Protein AF-0000000069709753 (afdb_homodimer)

Foldseek 3Di:
DPDPDPVPQQFKKKWKKKKFFAQPDDDDQVLLQVLLLVLLCVPPNDVLCVQFVWHWDDKDDHRRIIMTIIMGTPVSVVSSQNSQCSRQDRPPGGMDMDTPDMDSDPVVSCVVPPPDPPPPQPQPQPPDPDDSQRQRNGPQWGQGDDPNDTDTDHDDPPD/DPDPDPVPQQFKKKWKKKKFFAQPDDDDQVLLQVLLLVLLCVPPNDVLCVQFVWHWDDKDDHRRIIMTIIMGGPVSVVSSQNSQCSRQARPPGGMDMDTPDMDSDPVVSCVVPPPDPPPPQPQPQPPDPDDSQRQRNGPQWGQGDDPNDTDTDHDDPPD

Sequence (318 aa):
MKHLPKHLRQRWRYLAVELETWPDASISEVEFQRSLWFAAQNLIGDVGSAEAELRVVSFAFGDGAGSALVRTRRGAESLARAAIACVDSVYDEPIRVTVGGISGTVRAAEEKYLGGPAEATEQESVAFRNESRRAVARNGRLDVEIDGTFVGATRLDTTMKHLPKHLRQRWRYLAVELETWPDASISEVEFQRSLWFAAQNLIGDVGSAEAELRVVSFAFGDGAGSALVRTRRGAESLARAAIA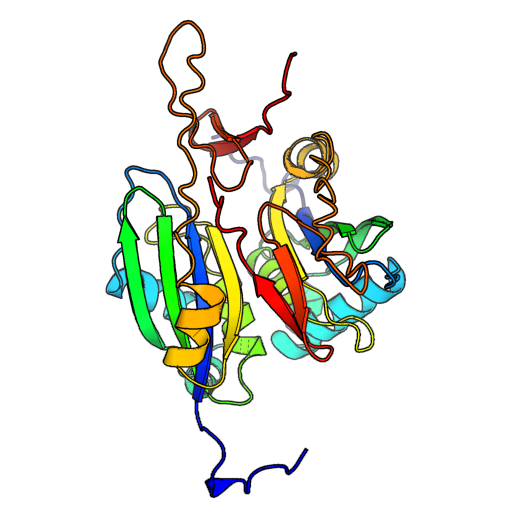CVDSVYDEPIRVTVGGISGTVRAAEEKYLGGPAEATEQESVAFRNESRRAVARNGRLDVEIDGTFVGATRLDTT

Solvent-accessible surface area (backbone atoms only — not comparable to full-atom values): 17463 Å² total; per-residue (Å²): 127,84,75,66,57,74,87,68,44,67,62,43,30,26,34,28,33,40,37,39,42,53,56,85,49,82,73,51,64,67,54,51,43,50,39,42,51,50,29,22,35,73,66,50,30,68,68,46,33,63,61,21,53,73,40,72,77,43,70,48,67,57,73,16,36,33,40,35,33,35,34,26,29,59,91,24,56,54,58,48,42,16,20,49,46,42,36,51,44,53,93,84,40,59,34,47,52,43,77,77,46,76,24,74,37,71,66,58,29,37,63,62,70,61,57,56,74,68,73,65,50,55,59,49,74,53,72,49,85,79,74,72,51,76,27,47,23,44,75,73,35,24,35,37,70,52,95,88,41,74,44,61,42,66,78,74,80,76,123,127,85,74,65,56,75,89,69,45,66,62,44,30,25,35,29,34,41,37,39,42,55,57,86,50,83,72,50,64,68,55,52,44,52,39,42,52,50,29,22,34,72,66,50,29,68,68,46,34,61,61,21,53,73,40,71,78,43,71,48,65,58,73,16,35,33,39,33,32,34,34,27,28,59,91,26,56,55,59,47,43,16,21,50,45,42,37,50,44,54,94,84,41,61,35,48,53,43,77,76,47,77,25,74,38,69,66,58,30,37,62,61,70,62,57,55,74,68,73,65,48,56,60,49,74,52,73,50,84,80,74,72,50,74,26,48,25,43,75,73,34,22,34,37,71,52,93,88,42,74,42,61,41,66,78,76,82,77,124

Nearest PDB structures (foldseek):
  2av5-assembly1_A  TM=9.382E-01  e=3.276E-07  Pyrococcus furiosus
  7c7a-assembly1_E  TM=8.331E-01  e=7.037E-07  Saccharomyces cerevisiae S288C
  6w6v-assembly1_E  TM=8.266E-01  e=4.190E-06  Saccharomyces cerevisiae S288C
  6ahu-assembly1_H  TM=7.842E-01  e=1.406E-05  Homo sapiens
  6ahu-assembly1_E  TM=7.579E-01  e=3.220E-05  Homo sapiens

pLDDT: mean 74.57, std 27.47, range [24.92, 98.5]

InterPro domains:
  IPR002759 RNase P subunit Pop5/Rpp14/Rnp2-like [MF_00755] (1-116)
  IPR002759 RNase P subunit Pop5/Rpp14/Rnp2-like [PF01900] (13-113)
  IPR038085 RNase P subunit Pop5/Rpp14/Rnp2-like domain superfamily [G3DSA:3.30.70.3250] (1-115)
  IPR038085 RNase P subunit Pop5/Rpp14/Rnp2-like domain superfamily [SSF160350] (1-115)

Radius of gyration: 19.8 Å; Cα contacts (8 Å, |Δi|>4): 608; chains: 2; bounding box: 52×53×56 Å

Organism: NCBI:txid1604004

Secondary structure (DSSP, 8-state):
-----GGGS-SEEEEEEEEE--TT----HHHHHHHHHHHHHHHHHHHHHHHH--EEEEEEEETTEEEEEEEEETT-HHHHHHHHHT--EETTEE-EEEEEEEESSHHHHIIIII-S------------SSS----EEETTEEEEEETTEEEEEE-----/-----GGGS-SEEEEEEEEE--TT----HHHHHHHHHHHHHHHHHHHHHHHH--EEEEEEEETTEEEEEEEEETT-HHHHHHHHHT--EETTEE-EEEEEEEESSHHHHIIIII-S------------SSS----EEETTEEEEEETTEEEEEE-----

Structure (mmCIF, N/CA/C/O backbone):
data_AF-0000000069709753-model_v1
#
loop_
_entity.id
_entity.type
_entity.pdbx_description
1 polymer 'Ribonuclease P protein component 2'
#
loop_
_atom_site.group_PDB
_atom_site.id
_atom_site.type_symbol
_atom_site.label_atom_id
_atom_site.label_alt_id
_atom_site.label_comp_id
_atom_site.label_asym_id
_atom_site.label_entity_id
_atom_site.label_seq_id
_atom_site.pdbx_PDB_ins_code
_atom_site.Cartn_x
_atom_site.Cartn_y
_atom_site.Cartn_z
_atom_site.occupancy
_atom_site.B_iso_or_equiv
_atom_site.auth_seq_id
_atom_site.auth_comp_id
_atom_site.auth_asym_id
_atom_site.auth_atom_id
_atom_site.pdbx_PDB_model_num
ATOM 1 N N . MET A 1 1 ? 25.859 15.086 4.566 1 44.03 1 MET A N 1
ATOM 2 C CA . MET A 1 1 ? 24.562 15.578 5 1 44.03 1 MET A CA 1
ATOM 3 C C . MET A 1 1 ? 24.547 15.82 6.508 1 44.03 1 MET A C 1
ATOM 5 O O . MET A 1 1 ? 24.906 14.938 7.285 1 44.03 1 MET A O 1
ATOM 9 N N . LYS A 1 2 ? 24.641 17 6.836 1 50.78 2 LYS A N 1
ATOM 10 C CA . LYS A 1 2 ? 24.734 17.312 8.258 1 50.78 2 LYS A CA 1
ATOM 11 C C . LYS A 1 2 ? 23.516 16.781 9.016 1 50.78 2 LYS A C 1
ATOM 13 O O . LYS A 1 2 ? 22.375 17.109 8.688 1 50.78 2 LYS A O 1
ATOM 18 N N . HIS A 1 3 ? 23.641 15.609 9.594 1 57.84 3 HIS A N 1
ATOM 19 C CA . HIS A 1 3 ? 22.594 15.055 10.445 1 57.84 3 HIS A CA 1
ATOM 20 C C . HIS A 1 3 ? 22.172 16.047 11.523 1 57.84 3 HIS A C 1
ATOM 22 O O . HIS A 1 3 ? 23.016 16.672 12.164 1 57.84 3 HIS A O 1
ATOM 28 N N . LEU A 1 4 ? 21.062 16.656 11.484 1 59.38 4 LEU A N 1
ATOM 29 C CA . LEU A 1 4 ? 20.578 17.562 12.523 1 59.38 4 LEU A CA 1
ATOM 30 C C . LEU A 1 4 ? 20.609 16.875 13.891 1 59.38 4 LEU A C 1
ATOM 32 O O . LEU A 1 4 ? 20.344 15.68 14 1 59.38 4 LEU A O 1
ATOM 36 N N . PRO A 1 5 ? 21.094 17.625 14.805 1 63.47 5 PRO A N 1
ATOM 37 C CA . PRO A 1 5 ? 21.016 17.078 16.156 1 63.47 5 PRO A CA 1
ATOM 38 C C . PRO A 1 5 ? 19.641 16.5 16.484 1 63.47 5 PRO A C 1
ATOM 40 O O . PRO A 1 5 ? 18.641 16.953 15.922 1 63.47 5 PRO A O 1
ATOM 43 N N . LYS A 1 6 ? 19.562 15.352 17.25 1 63.91 6 LYS A N 1
ATOM 44 C CA . LYS A 1 6 ? 18.359 14.594 17.594 1 63.91 6 LYS A CA 1
ATOM 45 C C . LYS A 1 6 ? 17.234 15.516 18.031 1 63.91 6 LYS A C 1
ATOM 47 O O . LYS A 1 6 ? 16.062 15.281 17.703 1 63.91 6 LYS A O 1
ATOM 52 N N . HIS A 1 7 ? 17.609 16.516 18.844 1 62.78 7 HIS A N 1
ATOM 53 C CA . HIS A 1 7 ? 16.578 17.391 19.406 1 62.78 7 HIS A CA 1
ATOM 54 C C . HIS A 1 7 ? 15.969 18.281 18.328 1 62.78 7 HIS A C 1
ATOM 56 O O . HIS A 1 7 ? 14.883 18.828 18.531 1 62.78 7 HIS A O 1
ATOM 62 N N . LEU A 1 8 ? 16.672 18.375 17.328 1 61.5 8 LEU A N 1
ATOM 63 C CA . LEU A 1 8 ? 16.172 19.219 16.25 1 61.5 8 LEU A CA 1
ATOM 64 C C . LEU A 1 8 ? 15.477 18.391 15.172 1 61.5 8 LEU A C 1
ATOM 66 O O . LEU A 1 8 ? 14.977 18.938 14.188 1 61.5 8 LEU A O 1
ATOM 70 N N . ARG A 1 9 ? 15.492 17.109 15.562 1 68.75 9 ARG A N 1
ATOM 71 C CA . ARG A 1 9 ? 14.938 16.266 14.5 1 68.75 9 ARG A CA 1
ATOM 72 C C . ARG A 1 9 ? 13.414 16.312 14.523 1 68.75 9 ARG A C 1
ATOM 74 O O . ARG A 1 9 ? 12.797 16.297 15.594 1 68.75 9 ARG A O 1
ATOM 81 N N . GLN A 1 10 ? 12.844 16.656 13.383 1 75.44 10 GLN A N 1
ATOM 82 C CA . GLN A 1 10 ? 11.391 16.703 13.25 1 75.44 10 GLN A CA 1
ATOM 83 C C . GLN A 1 10 ? 10.758 15.406 13.758 1 75.44 10 GLN A C 1
ATOM 85 O O . GLN A 1 10 ? 11.164 14.312 13.359 1 75.44 10 GLN A O 1
ATOM 90 N N . ARG A 1 11 ? 9.945 15.531 14.711 1 92.19 11 ARG A N 1
ATOM 91 C CA . ARG A 1 11 ? 9.328 14.414 15.414 1 92.19 11 ARG A CA 1
ATOM 92 C C . ARG A 1 11 ? 8.312 13.695 14.523 1 92.19 11 ARG A C 1
ATOM 94 O O . ARG A 1 11 ? 8.055 12.508 14.688 1 92.19 11 ARG A O 1
ATOM 101 N N . TRP A 1 12 ? 7.949 14.477 13.531 1 95.81 12 TRP A N 1
ATOM 102 C CA . TRP A 1 12 ? 6.824 13.953 12.758 1 95.81 12 TRP A CA 1
ATOM 103 C C . TRP A 1 12 ? 7.199 13.797 11.289 1 95.81 12 TRP A C 1
ATOM 105 O O . TRP A 1 12 ? 8.078 14.5 10.789 1 95.81 12 TRP A O 1
ATOM 115 N N . ARG A 1 13 ? 6.609 12.805 10.664 1 96.81 13 ARG A N 1
ATOM 116 C CA . ARG A 1 13 ? 6.629 12.586 9.219 1 96.81 13 ARG A CA 1
ATOM 117 C C . ARG A 1 13 ? 5.219 12.617 8.641 1 96.81 13 ARG A C 1
ATOM 119 O O . ARG A 1 13 ? 4.246 12.32 9.336 1 96.81 13 ARG A O 1
ATOM 126 N N . TYR A 1 14 ? 5.152 12.992 7.367 1 96.44 14 TYR A N 1
ATOM 127 C CA . TYR A 1 14 ? 3.855 13.172 6.727 1 96.44 14 TYR A CA 1
ATOM 128 C C . TYR A 1 14 ? 3.77 12.359 5.438 1 96.44 14 TYR A C 1
ATOM 130 O O . TYR A 1 14 ? 4.609 12.516 4.547 1 96.44 14 TYR A O 1
ATOM 138 N N . LEU A 1 15 ? 2.773 11.516 5.414 1 96.75 15 LEU A N 1
ATOM 139 C CA . LEU A 1 15 ? 2.537 10.719 4.219 1 96.75 15 LEU A CA 1
ATOM 140 C C . LEU A 1 15 ? 1.419 11.32 3.373 1 96.75 15 LEU A C 1
ATOM 142 O O . LEU A 1 15 ? 0.326 11.586 3.881 1 96.75 15 LEU A O 1
ATOM 146 N N . ALA A 1 16 ? 1.725 11.562 2.09 1 95.94 16 ALA A N 1
ATOM 147 C CA . ALA A 1 16 ? 0.712 12 1.133 1 95.94 16 ALA A CA 1
ATOM 148 C C . ALA A 1 16 ? -0.075 10.82 0.582 1 95.94 16 ALA A C 1
ATOM 150 O O . ALA A 1 16 ? 0.508 9.867 0.049 1 95.94 16 ALA A O 1
ATOM 151 N N . VAL A 1 17 ? -1.373 10.93 0.678 1 96.56 17 VAL A N 1
ATOM 152 C CA . VAL A 1 17 ? -2.227 9.797 0.336 1 96.56 17 VAL A CA 1
ATOM 153 C C . VAL A 1 17 ? -3.252 10.219 -0.713 1 96.56 17 VAL A C 1
ATOM 155 O O . VAL A 1 17 ? -3.859 11.289 -0.602 1 96.56 17 VAL A O 1
ATOM 158 N N . GLU A 1 18 ? -3.402 9.414 -1.692 1 92.38 18 GLU A N 1
ATOM 159 C CA . GLU A 1 18 ? -4.457 9.57 -2.688 1 92.38 18 GLU A CA 1
ATOM 160 C C . GLU A 1 18 ? -5.594 8.578 -2.455 1 92.38 18 GLU A C 1
ATOM 162 O O . GLU A 1 18 ? -5.348 7.41 -2.154 1 92.38 18 GLU A O 1
ATOM 167 N N . LEU A 1 19 ? -6.77 9.039 -2.607 1 94.56 19 LEU A N 1
ATOM 168 C CA . LEU A 1 19 ? -7.977 8.242 -2.416 1 94.56 19 LEU A CA 1
ATOM 169 C C . LEU A 1 19 ? -8.812 8.211 -3.691 1 94.56 19 LEU A C 1
ATOM 171 O O . LEU A 1 19 ? -8.977 9.234 -4.359 1 94.56 19 LEU A O 1
ATOM 175 N N . GLU A 1 20 ? -9.297 7.09 -4.008 1 90.69 20 GLU A N 1
ATOM 176 C CA . GLU A 1 20 ? -10.195 6.934 -5.148 1 90.69 20 GLU A CA 1
ATOM 177 C C . GLU A 1 20 ? -11.336 5.969 -4.828 1 90.69 20 GLU A C 1
ATOM 179 O O . GLU A 1 20 ? -11.102 4.895 -4.27 1 90.69 20 GLU A O 1
ATOM 184 N N . THR A 1 21 ? -12.508 6.383 -5.082 1 91.88 21 THR A N 1
ATOM 185 C CA . THR A 1 21 ? -13.688 5.547 -4.902 1 91.88 21 THR A CA 1
ATOM 186 C C . THR A 1 21 ? -14.758 5.891 -5.934 1 91.88 21 THR A C 1
ATOM 188 O O . THR A 1 21 ? -14.477 6.586 -6.914 1 91.88 21 THR A O 1
ATOM 191 N N . TRP A 1 22 ? -15.922 5.312 -5.797 1 88.62 22 TRP A N 1
ATOM 192 C CA . TRP A 1 22 ? -17.016 5.594 -6.719 1 88.62 22 TRP A CA 1
ATOM 193 C C . TRP A 1 22 ? -17.438 7.059 -6.641 1 88.62 22 TRP A C 1
ATOM 195 O O . TRP A 1 22 ? -17.406 7.664 -5.566 1 88.62 22 TRP A O 1
ATOM 205 N N . PRO A 1 23 ? -17.828 7.617 -7.812 1 85.5 23 PRO A N 1
ATOM 206 C CA . PRO A 1 23 ? -18.109 9.055 -7.879 1 85.5 23 PRO A CA 1
ATOM 207 C C . PRO A 1 23 ? -19.203 9.484 -6.906 1 85.5 23 PRO A C 1
ATOM 209 O O . PRO A 1 23 ? -19.219 10.625 -6.445 1 85.5 23 PRO A O 1
ATOM 212 N N . ASP A 1 24 ? -20.062 8.633 -6.5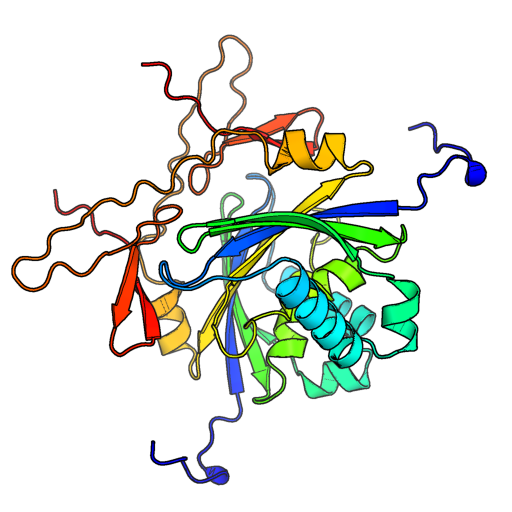94 1 87.19 24 ASP A N 1
ATOM 213 C CA . ASP A 1 24 ? -21.188 9.023 -5.754 1 87.19 24 ASP A CA 1
ATOM 214 C C . ASP A 1 24 ? -20.891 8.781 -4.277 1 87.19 24 ASP A C 1
ATOM 216 O O . ASP A 1 24 ? -21.688 9.141 -3.408 1 87.19 24 ASP A O 1
ATOM 220 N N . ALA A 1 25 ? -19.828 8.219 -4.094 1 88.19 25 ALA A N 1
ATOM 221 C CA . ALA A 1 25 ? -19.438 7.973 -2.707 1 88.19 25 ALA A CA 1
ATOM 222 C C . ALA A 1 25 ? -18.891 9.242 -2.059 1 88.19 25 ALA A C 1
ATOM 224 O O . ALA A 1 25 ? -18.344 10.109 -2.744 1 88.19 25 ALA A O 1
ATOM 225 N N . SER A 1 26 ? -19.219 9.391 -0.8 1 90.69 26 SER A N 1
ATOM 226 C CA . SER A 1 26 ? -18.656 10.469 0.002 1 90.69 26 SER A CA 1
ATOM 227 C C . SER A 1 26 ? -17.906 9.93 1.217 1 90.69 26 SER A C 1
ATOM 229 O O . SER A 1 26 ? -18.422 9.078 1.939 1 90.69 26 SER A O 1
ATOM 231 N N . ILE A 1 27 ? -16.719 10.359 1.366 1 94.88 27 ILE A N 1
ATOM 232 C CA . ILE A 1 27 ? -15.875 9.969 2.494 1 94.88 27 ILE A CA 1
ATOM 233 C C . ILE A 1 27 ? -15.438 11.211 3.264 1 94.88 27 ILE A C 1
ATOM 235 O O . ILE A 1 27 ? -14.914 12.156 2.674 1 94.88 27 ILE A O 1
ATOM 239 N N . SER A 1 28 ? -15.703 11.203 4.5 1 96.31 28 SER A N 1
ATOM 240 C CA . SER A 1 28 ? -15.289 12.328 5.328 1 96.31 28 SER A CA 1
ATOM 241 C C . SER A 1 28 ? -13.922 12.078 5.965 1 96.31 28 SER A C 1
ATOM 243 O O . SER A 1 28 ? -13.461 10.938 6.027 1 96.31 28 SER A O 1
ATOM 245 N N . GLU A 1 29 ? -13.383 13.125 6.48 1 97.12 29 GLU A N 1
ATOM 246 C CA . GLU A 1 29 ? -12.109 13.039 7.199 1 97.12 29 GLU A CA 1
ATOM 247 C C . GLU A 1 29 ? -12.227 12.125 8.414 1 97.12 29 GLU A C 1
ATOM 249 O O . GLU A 1 29 ? -11.344 11.297 8.656 1 97.12 29 GLU A O 1
ATOM 254 N N . VAL A 1 30 ? -13.281 12.242 9.156 1 97.81 30 VAL A N 1
ATOM 255 C CA . VAL A 1 30 ? -13.5 11.477 10.375 1 97.81 30 VAL A CA 1
ATOM 256 C C . VAL A 1 30 ? -13.617 9.992 10.039 1 97.81 30 VAL A C 1
ATOM 258 O O . VAL A 1 30 ? -13.031 9.148 10.727 1 97.81 30 VAL A O 1
ATOM 261 N N . GLU A 1 31 ? -14.336 9.734 9.016 1 97.38 31 GLU A N 1
ATOM 262 C CA . GLU A 1 31 ? -14.516 8.352 8.594 1 97.38 31 GLU A CA 1
ATOM 263 C C . GLU A 1 31 ? -13.195 7.73 8.148 1 97.38 31 GLU A C 1
ATOM 265 O O . GLU A 1 31 ? -12.898 6.582 8.477 1 97.38 31 GLU A O 1
ATOM 270 N N . PHE A 1 32 ? -12.477 8.523 7.348 1 97.5 32 PHE A N 1
ATOM 271 C CA . PHE A 1 32 ? -11.188 8.008 6.898 1 97.5 32 PHE A CA 1
ATOM 272 C C . PHE A 1 32 ? -10.242 7.805 8.078 1 97.5 32 PHE A C 1
ATOM 274 O O . PHE A 1 32 ? -9.578 6.773 8.172 1 97.5 32 PHE A O 1
ATOM 281 N N . GLN A 1 33 ? -10.188 8.688 8.992 1 98.25 33 GLN A N 1
ATOM 282 C CA . GLN A 1 33 ? -9.359 8.586 10.195 1 98.25 33 GLN A CA 1
ATOM 283 C C . GLN A 1 33 ? -9.711 7.34 11 1 98.25 33 GLN A C 1
ATOM 285 O O . GLN A 1 33 ? -8.82 6.617 11.453 1 98.25 33 GLN A O 1
ATOM 290 N N . ARG A 1 34 ? -10.938 7.105 11.219 1 97.88 34 ARG A N 1
ATOM 291 C CA . ARG A 1 34 ? -11.375 5.934 11.969 1 97.88 34 ARG A CA 1
ATOM 292 C C . ARG A 1 34 ? -10.945 4.645 11.273 1 97.88 34 ARG A C 1
ATOM 294 O O . ARG A 1 34 ? -10.484 3.709 11.93 1 97.88 34 ARG A O 1
ATOM 301 N N . SER A 1 35 ? -11.172 4.613 9.969 1 97.38 35 SER A N 1
ATOM 302 C CA . SER A 1 35 ? -10.766 3.438 9.211 1 97.38 35 SER A CA 1
ATOM 303 C C . SER A 1 35 ? -9.266 3.203 9.312 1 97.38 35 SER A C 1
ATOM 305 O O . SER A 1 35 ? -8.812 2.059 9.383 1 97.38 35 SER A O 1
ATOM 307 N N . LEU A 1 36 ? -8.523 4.293 9.289 1 97.56 36 LEU A N 1
ATOM 308 C CA . LEU A 1 36 ? -7.078 4.219 9.43 1 97.56 36 LEU A CA 1
ATOM 309 C C . LEU A 1 36 ? -6.691 3.635 10.789 1 97.56 36 LEU A C 1
ATOM 311 O O . LEU A 1 36 ? -5.832 2.752 10.867 1 97.56 36 LEU A O 1
ATOM 315 N N . TRP A 1 37 ? -7.312 4.047 11.836 1 97.25 37 TRP A N 1
ATOM 316 C CA . TRP A 1 37 ? -7.047 3.531 13.172 1 97.25 37 TRP A CA 1
ATOM 317 C C . TRP A 1 37 ? -7.41 2.055 13.266 1 97.25 37 TRP A C 1
ATOM 319 O O . TRP A 1 37 ? -6.672 1.262 13.852 1 97.25 37 TRP A O 1
ATOM 329 N N . PHE A 1 38 ? -8.477 1.749 12.727 1 96.5 38 PHE A N 1
ATOM 330 C CA . PHE A 1 38 ? -8.906 0.357 12.75 1 96.5 38 PHE A CA 1
ATOM 331 C C . PHE A 1 38 ? -7.914 -0.529 12.008 1 96.5 38 PHE A C 1
ATOM 333 O O . PHE A 1 38 ? -7.547 -1.601 12.5 1 96.5 38 PHE A O 1
ATOM 340 N N . ALA A 1 39 ? -7.531 -0.085 10.836 1 95.88 39 ALA A N 1
ATOM 341 C CA . ALA A 1 39 ? -6.562 -0.838 10.047 1 95.88 39 ALA A CA 1
ATOM 342 C C . ALA A 1 39 ? -5.246 -1.005 10.805 1 95.88 39 ALA A C 1
ATOM 344 O O . ALA A 1 39 ? -4.672 -2.096 10.828 1 95.88 39 ALA A O 1
ATOM 345 N N . ALA A 1 40 ? -4.766 0.044 11.391 1 96.38 40 ALA A N 1
ATOM 346 C CA . ALA A 1 40 ? -3.521 -0.004 12.164 1 96.38 40 ALA A CA 1
ATOM 347 C C . ALA A 1 40 ? -3.635 -0.98 13.328 1 96.38 40 ALA A C 1
ATOM 349 O O . ALA A 1 40 ? -2.77 -1.84 13.516 1 96.38 40 ALA A O 1
ATOM 350 N N . GLN A 1 41 ? -4.699 -0.898 14.125 1 95.75 41 GLN A N 1
ATOM 351 C CA . GLN A 1 41 ? -4.898 -1.767 15.281 1 95.75 41 GLN A CA 1
ATOM 352 C C . GLN A 1 41 ? -4.945 -3.234 14.867 1 95.75 41 GLN A C 1
ATOM 354 O O . GLN A 1 41 ? -4.371 -4.094 15.531 1 95.75 41 GLN A O 1
ATOM 359 N N . ASN A 1 42 ? -5.672 -3.451 13.805 1 93.5 42 ASN A N 1
ATOM 360 C CA . ASN A 1 42 ? -5.793 -4.82 13.32 1 93.5 42 ASN A CA 1
ATOM 361 C C . ASN A 1 42 ? -4.457 -5.367 12.836 1 93.5 42 ASN A C 1
ATOM 363 O O . ASN A 1 42 ? -4.16 -6.551 13.008 1 93.5 42 ASN A O 1
ATOM 367 N N . LEU A 1 43 ? -3.652 -4.52 12.242 1 92.56 43 LEU A N 1
ATOM 368 C CA . LEU A 1 43 ? -2.418 -4.961 11.602 1 92.56 43 LEU A CA 1
ATOM 369 C C . LEU A 1 43 ? -1.281 -5.043 12.617 1 92.56 43 LEU A C 1
ATOM 371 O O . LEU A 1 43 ? -0.532 -6.023 12.633 1 92.56 43 LEU A O 1
ATOM 375 N N . ILE A 1 44 ? -1.121 -4.031 13.445 1 91.44 44 ILE A N 1
ATOM 376 C CA . ILE A 1 44 ? 0.093 -3.928 14.242 1 91.44 44 ILE A CA 1
ATOM 377 C C . ILE A 1 44 ? -0.273 -3.852 15.727 1 91.44 44 ILE A C 1
ATOM 379 O O . ILE A 1 44 ? 0.603 -3.707 16.578 1 91.44 44 ILE A O 1
ATOM 383 N N . GLY A 1 45 ? -1.544 -3.939 16.062 1 92.62 45 GLY A N 1
ATOM 384 C CA . GLY A 1 45 ? -1.992 -3.973 17.438 1 92.62 45 GLY A CA 1
ATOM 385 C C . GLY A 1 45 ? -1.952 -2.613 18.109 1 92.62 45 GLY A C 1
ATOM 386 O O . GLY A 1 45 ? -1.545 -1.624 17.5 1 92.62 45 GLY A O 1
ATOM 387 N N . ASP A 1 46 ? -2.277 -2.625 19.453 1 93.88 46 ASP A N 1
ATOM 388 C CA . ASP A 1 46 ? -2.4 -1.397 20.234 1 93.88 46 ASP A CA 1
ATOM 389 C C . ASP A 1 46 ? -1.041 -0.731 20.438 1 93.88 46 ASP A C 1
ATOM 391 O O . ASP A 1 46 ? -0.914 0.486 20.281 1 93.88 46 ASP A O 1
ATOM 395 N N . VAL A 1 47 ? -0.084 -1.549 20.688 1 93.44 47 VAL A N 1
ATOM 396 C CA . VAL A 1 47 ? 1.243 -1.01 20.969 1 93.44 47 VAL A CA 1
ATOM 397 C C . VAL A 1 47 ? 1.819 -0.368 19.719 1 93.44 47 VAL A C 1
ATOM 399 O O . VAL A 1 47 ? 2.295 0.769 19.75 1 93.44 47 VAL A O 1
ATOM 402 N N . GLY A 1 48 ? 1.694 -1.101 18.578 1 93.06 48 GLY A N 1
ATOM 403 C CA . GLY A 1 48 ? 2.182 -0.561 17.312 1 93.06 48 GLY A CA 1
ATOM 404 C C . GLY A 1 48 ? 1.44 0.688 16.875 1 93.06 48 GLY A C 1
ATOM 405 O O . GLY A 1 48 ? 2.049 1.63 16.359 1 93.06 48 GLY A O 1
ATOM 406 N N . SER A 1 49 ? 0.18 0.704 17.078 1 95.62 49 SER A N 1
ATOM 407 C CA . SER A 1 49 ? -0.638 1.857 16.719 1 95.62 49 SER A CA 1
ATOM 408 C C . SER A 1 49 ? -0.276 3.078 17.562 1 95.62 49 SER A C 1
ATOM 410 O O . SER A 1 49 ? -0.214 4.195 17.047 1 95.62 49 SER A O 1
ATOM 412 N N . ALA A 1 50 ? -0.091 2.82 18.844 1 95.12 50 ALA A N 1
ATOM 413 C CA . ALA A 1 50 ? 0.32 3.912 19.719 1 95.12 50 ALA A CA 1
ATOM 414 C C . ALA A 1 50 ? 1.688 4.457 19.312 1 95.12 50 ALA A C 1
ATOM 416 O O . ALA A 1 50 ? 1.935 5.66 19.391 1 95.12 50 ALA A O 1
ATOM 417 N N . GLU A 1 51 ? 2.525 3.619 18.891 1 93.62 51 GLU A N 1
ATOM 418 C CA . GLU A 1 51 ? 3.855 4.012 18.438 1 93.62 51 GLU A CA 1
ATOM 419 C C . GLU A 1 51 ? 3.783 4.84 17.156 1 93.62 51 GLU A C 1
ATOM 421 O O . GLU A 1 51 ? 4.488 5.84 17.016 1 93.62 51 GLU A O 1
ATOM 426 N N . ALA A 1 52 ? 2.955 4.449 16.266 1 96.5 52 ALA A N 1
ATOM 427 C CA . ALA A 1 52 ? 2.846 5.129 14.977 1 96.5 52 ALA A CA 1
ATOM 428 C C . ALA A 1 52 ? 2.135 6.473 15.125 1 96.5 52 ALA A C 1
ATOM 430 O O . ALA A 1 52 ? 2.506 7.453 14.469 1 96.5 52 ALA A O 1
ATOM 431 N N . GLU A 1 53 ? 1.031 6.566 15.984 1 97.75 53 GLU A N 1
ATOM 432 C CA . GLU A 1 53 ? 0.266 7.777 16.266 1 97.75 53 GLU A CA 1
ATOM 433 C C . GLU A 1 53 ? -0.257 8.414 14.984 1 97.75 53 GLU A C 1
ATOM 435 O O . GLU A 1 53 ? -0.058 9.609 14.75 1 97.75 53 GLU A O 1
ATOM 440 N N . LEU A 1 54 ? -0.938 7.609 14.18 1 98.44 54 LEU A N 1
ATOM 441 C CA . LEU A 1 54 ? -1.436 8.062 12.883 1 98.44 54 LEU A CA 1
ATOM 442 C C . LEU A 1 54 ? -2.537 9.102 13.055 1 98.44 54 LEU A C 1
ATOM 444 O O . LEU A 1 54 ? -3.461 8.906 13.844 1 98.44 54 LEU A O 1
ATOM 448 N N . ARG A 1 55 ? -2.422 10.172 12.273 1 98.5 55 ARG A N 1
ATOM 449 C CA . ARG A 1 55 ? -3.434 11.227 12.297 1 98.5 55 ARG A CA 1
ATOM 450 C C . ARG A 1 55 ? -3.582 11.875 10.93 1 98.5 55 ARG A C 1
ATOM 452 O O . ARG A 1 55 ? -2.586 12.219 10.289 1 98.5 55 ARG A O 1
ATOM 459 N N . VAL A 1 56 ? -4.828 11.984 10.523 1 98.25 56 VAL A N 1
ATOM 460 C CA . VAL A 1 56 ? -5.098 12.766 9.32 1 98.25 56 VAL A CA 1
ATOM 461 C C . VAL A 1 56 ? -5.008 14.258 9.648 1 98.25 56 VAL A C 1
ATOM 463 O O . VAL A 1 56 ? -5.738 14.75 10.508 1 98.25 56 VAL A O 1
ATOM 466 N N . VAL A 1 57 ? -4.152 15.008 8.906 1 97.81 57 VAL A N 1
ATOM 467 C CA . VAL A 1 57 ? -3.963 16.422 9.25 1 97.81 57 VAL A CA 1
ATOM 468 C C . VAL A 1 57 ? -4.457 17.297 8.109 1 97.81 57 VAL A C 1
ATOM 470 O O . VAL A 1 57 ? -4.594 18.516 8.266 1 97.81 57 VAL A O 1
ATOM 473 N N . SER A 1 58 ? -4.652 16.812 7.027 1 96.94 58 SER A N 1
ATOM 474 C CA . SER A 1 58 ? -5.273 17.453 5.863 1 96.94 58 SER A CA 1
ATOM 475 C C . SER A 1 58 ? -6.113 16.453 5.078 1 96.94 58 SER A C 1
ATOM 477 O O . SER A 1 58 ? -5.762 15.273 4.98 1 96.94 58 SER A O 1
ATOM 479 N N . PHE A 1 59 ? -7.305 16.984 4.566 1 97.31 59 PHE A N 1
ATOM 480 C CA . PHE A 1 59 ? -8.211 16.078 3.865 1 97.31 59 PHE A CA 1
ATOM 481 C C . PHE A 1 59 ? -9.07 16.828 2.869 1 97.31 59 PHE A C 1
ATOM 483 O O . PHE A 1 59 ? -9.648 17.875 3.205 1 97.31 59 PHE A O 1
ATOM 490 N N . ALA A 1 60 ? -9.086 16.359 1.685 1 95.94 60 ALA A N 1
ATOM 491 C CA . ALA A 1 60 ? -9.961 16.875 0.632 1 95.94 60 ALA A CA 1
ATOM 492 C C . ALA A 1 60 ? -10.578 15.727 -0.165 1 95.94 60 ALA A C 1
ATOM 494 O O . ALA A 1 60 ? -9.891 14.773 -0.527 1 95.94 60 ALA A O 1
ATOM 495 N N . PHE A 1 61 ? -11.859 15.859 -0.335 1 94.75 61 PHE A N 1
ATOM 496 C CA . PHE A 1 61 ? -12.547 14.781 -1.041 1 94.75 61 PHE A CA 1
ATOM 497 C C . PHE A 1 61 ? -13.758 15.312 -1.799 1 94.75 61 PHE A C 1
ATOM 499 O O . PHE A 1 61 ? -14.523 16.109 -1.264 1 94.75 61 PHE A O 1
ATOM 506 N N . GLY A 1 62 ? -13.891 14.82 -3.031 1 91.69 62 GLY A N 1
ATOM 507 C CA . GLY A 1 62 ? -15.023 15.141 -3.883 1 91.69 62 GLY A CA 1
ATOM 508 C C . GLY A 1 62 ? -15.062 14.32 -5.16 1 91.69 62 GLY A C 1
ATOM 509 O O . GLY A 1 62 ? -14.016 14.008 -5.73 1 91.69 62 GLY A O 1
ATOM 510 N N . ASP A 1 63 ? -16.234 13.977 -5.586 1 89.44 63 ASP A N 1
ATOM 511 C CA . ASP A 1 63 ? -16.453 13.312 -6.871 1 89.44 63 ASP A CA 1
ATOM 512 C C . ASP A 1 63 ? -15.672 12 -6.953 1 89.44 63 ASP A C 1
ATOM 514 O O . ASP A 1 63 ? -15.039 11.719 -7.969 1 89.44 63 ASP A O 1
ATOM 518 N N . GLY A 1 64 ? -15.602 11.352 -5.871 1 90.62 64 GLY A N 1
ATOM 519 C CA . GLY A 1 64 ? -15.016 10.023 -5.859 1 90.62 64 GLY A CA 1
ATOM 520 C C . GLY A 1 64 ? -13.5 10.047 -5.754 1 90.62 64 GLY A C 1
ATOM 521 O O . GLY A 1 64 ? -12.852 9 -5.871 1 90.62 64 GLY A O 1
ATOM 522 N N . ALA A 1 65 ? -12.945 11.234 -5.59 1 92.56 65 ALA A N 1
ATOM 523 C CA . ALA A 1 65 ? -11.492 11.375 -5.469 1 92.56 65 ALA A CA 1
ATOM 524 C C . ALA A 1 65 ? -11.125 12.266 -4.285 1 92.56 65 ALA A C 1
ATOM 526 O O . ALA A 1 65 ? -11.875 13.18 -3.93 1 92.56 65 ALA A O 1
ATOM 527 N N . GLY A 1 66 ? -9.969 11.922 -3.768 1 93.62 66 GLY A N 1
ATOM 528 C CA . GLY A 1 66 ? -9.539 12.742 -2.646 1 93.62 66 GLY A CA 1
ATOM 529 C C . GLY A 1 66 ? -8.062 12.594 -2.336 1 93.62 66 GLY A C 1
ATOM 530 O O . GLY A 1 66 ? -7.348 11.852 -3.016 1 93.62 66 GLY A O 1
ATOM 531 N N . SER A 1 67 ? -7.637 13.398 -1.396 1 96.12 67 SER A N 1
ATOM 532 C CA . SER A 1 67 ? -6.273 13.375 -0.878 1 96.12 67 SER A CA 1
ATOM 533 C C . SER A 1 67 ? -6.25 13.594 0.63 1 96.12 67 SER A C 1
ATOM 535 O O . SER A 1 67 ? -7.168 14.188 1.191 1 96.12 67 SER A O 1
ATOM 537 N N . ALA A 1 68 ? -5.281 13.023 1.19 1 97.5 68 ALA A N 1
ATOM 538 C CA . ALA A 1 68 ? -5.051 13.219 2.621 1 97.5 68 ALA A CA 1
ATOM 539 C C . ALA A 1 68 ? -3.559 13.32 2.928 1 97.5 68 ALA A C 1
ATOM 541 O O . ALA A 1 68 ? -2.729 12.773 2.195 1 97.5 68 ALA A O 1
ATOM 542 N N . LEU A 1 69 ? -3.252 14.055 3.939 1 97.5 69 LEU A N 1
ATOM 543 C CA . LEU A 1 69 ? -1.954 13.961 4.598 1 97.5 69 LEU A CA 1
ATOM 544 C C . LEU A 1 69 ? -2.072 13.25 5.938 1 97.5 69 LEU A C 1
ATOM 546 O O . LEU A 1 69 ? -2.877 13.641 6.785 1 97.5 69 LEU A O 1
ATOM 550 N N . VAL A 1 70 ? -1.332 12.219 6.098 1 98.38 70 VAL A N 1
ATOM 551 C CA . VAL A 1 70 ? -1.346 11.438 7.332 1 98.38 70 VAL A CA 1
ATOM 552 C C . VAL A 1 70 ? -0.045 11.656 8.102 1 98.38 70 VAL A C 1
ATOM 554 O O . VAL A 1 70 ? 1.045 11.445 7.562 1 98.38 70 VAL A O 1
ATOM 557 N N . ARG A 1 71 ? -0.181 12.078 9.32 1 98.19 71 ARG A N 1
ATOM 558 C CA . ARG A 1 71 ? 0.96 12.281 10.211 1 98.19 71 ARG A CA 1
ATOM 559 C C . ARG A 1 71 ? 1.322 10.992 10.938 1 98.19 71 ARG A C 1
ATOM 561 O O . ARG A 1 71 ? 0.44 10.258 11.391 1 98.19 71 ARG A O 1
ATOM 568 N N . THR A 1 72 ? 2.631 10.734 11.133 1 98.19 72 THR A N 1
ATOM 569 C CA . THR A 1 72 ? 3.141 9.617 11.922 1 98.19 72 THR A CA 1
ATOM 570 C C . THR A 1 72 ? 4.438 10 12.633 1 98.19 72 THR A C 1
ATOM 572 O O . THR A 1 72 ? 5.047 11.023 12.312 1 98.19 72 THR A O 1
ATOM 575 N N . ARG A 1 73 ? 4.82 9.234 13.578 1 97.25 73 ARG A N 1
ATOM 576 C CA . ARG A 1 73 ? 6.098 9.461 14.25 1 97.25 73 ARG A CA 1
ATOM 577 C C . ARG A 1 73 ? 7.27 9.133 13.328 1 97.25 73 ARG A C 1
ATOM 579 O O . ARG A 1 73 ? 7.219 8.148 12.578 1 97.25 73 ARG A O 1
ATOM 586 N N . ARG A 1 74 ? 8.312 9.961 13.453 1 95.75 74 ARG A N 1
ATOM 587 C CA . ARG A 1 74 ? 9.547 9.617 12.75 1 95.75 74 ARG A CA 1
ATOM 588 C C . ARG A 1 74 ? 10.016 8.219 13.133 1 95.75 74 ARG A C 1
ATOM 590 O O . ARG A 1 74 ? 10.07 7.875 14.312 1 95.75 74 ARG A O 1
ATOM 597 N N . GLY A 1 75 ? 10.398 7.391 12.156 1 93.75 75 GLY A N 1
ATOM 598 C CA . GLY A 1 75 ? 10.812 6.02 12.398 1 93.75 75 GLY A CA 1
ATOM 599 C C . GLY A 1 75 ? 9.688 5.016 12.234 1 93.75 75 GLY A C 1
ATOM 600 O O . GLY A 1 75 ? 9.938 3.811 12.133 1 93.75 75 GLY A O 1
ATOM 601 N N . ALA A 1 76 ? 8.414 5.484 12.156 1 95.88 76 ALA A N 1
ATOM 602 C CA . ALA A 1 76 ? 7.262 4.598 12.031 1 95.88 76 ALA A CA 1
ATOM 603 C C . ALA A 1 76 ? 6.641 4.691 10.641 1 95.88 76 ALA A C 1
ATOM 605 O O . ALA A 1 76 ? 5.484 4.32 10.445 1 95.88 76 ALA A O 1
ATOM 606 N N . GLU A 1 77 ? 7.414 5.148 9.695 1 94.69 77 GLU A N 1
ATOM 607 C CA . GLU A 1 77 ? 6.875 5.395 8.359 1 94.69 77 GLU A CA 1
ATOM 608 C C . GLU A 1 77 ? 6.422 4.094 7.703 1 94.69 77 GLU A C 1
ATOM 610 O O . GLU A 1 77 ? 5.402 4.062 7.016 1 94.69 77 GLU A O 1
ATOM 615 N N . SER A 1 78 ? 7.188 3.07 7.906 1 93.06 78 SER A N 1
ATOM 616 C CA . SER A 1 78 ? 6.828 1.79 7.305 1 93.06 78 SER A CA 1
ATOM 617 C C . SER A 1 78 ? 5.527 1.251 7.895 1 93.06 78 SER A C 1
ATOM 619 O O . SER A 1 78 ? 4.691 0.71 7.168 1 93.06 78 SER A O 1
ATOM 621 N N . LEU A 1 79 ? 5.336 1.408 9.203 1 94.88 79 LEU A N 1
ATOM 622 C CA . LEU A 1 79 ? 4.098 1.004 9.852 1 94.88 79 LEU A CA 1
ATOM 623 C C . LEU A 1 79 ? 2.916 1.817 9.328 1 94.88 79 LEU A C 1
ATOM 625 O O . LEU A 1 79 ? 1.845 1.267 9.07 1 94.88 79 LEU A O 1
ATOM 629 N N . ALA A 1 80 ? 3.146 3.098 9.195 1 97.12 80 ALA A N 1
ATOM 630 C CA . ALA A 1 80 ? 2.105 3.984 8.68 1 97.12 80 ALA A CA 1
ATOM 631 C C . ALA A 1 80 ? 1.697 3.586 7.27 1 97.12 80 ALA A C 1
ATOM 633 O O . ALA A 1 80 ? 0.506 3.465 6.969 1 97.12 80 ALA A O 1
ATOM 634 N N . ARG A 1 81 ? 2.705 3.393 6.473 1 95.75 81 ARG A N 1
ATOM 635 C CA . ARG A 1 81 ? 2.457 2.98 5.094 1 95.75 81 ARG A CA 1
ATOM 636 C C . ARG A 1 81 ? 1.681 1.668 5.047 1 95.75 81 ARG A C 1
ATOM 638 O O . ARG A 1 81 ? 0.749 1.521 4.254 1 95.75 81 ARG A O 1
ATOM 645 N N . ALA A 1 82 ? 2.096 0.756 5.82 1 96.25 82 ALA A N 1
ATOM 646 C CA . ALA A 1 82 ? 1.432 -0.543 5.879 1 96.25 82 ALA A CA 1
ATOM 647 C C . ALA A 1 82 ? -0.022 -0.396 6.32 1 96.25 82 ALA A C 1
ATOM 649 O O . ALA A 1 82 ? -0.922 -0.989 5.723 1 96.25 82 ALA A O 1
ATOM 650 N N . ALA A 1 83 ? -0.264 0.358 7.352 1 96.94 83 ALA A N 1
ATOM 651 C CA . ALA A 1 83 ? -1.621 0.569 7.848 1 96.94 83 ALA A CA 1
ATOM 652 C C . ALA A 1 83 ? -2.5 1.219 6.781 1 96.94 83 ALA A C 1
ATOM 654 O O . ALA A 1 83 ? -3.637 0.795 6.562 1 96.94 83 ALA A O 1
ATOM 655 N N . ILE A 1 84 ? -1.983 2.232 6.125 1 96.81 84 ILE A N 1
ATOM 656 C CA . ILE A 1 84 ? -2.711 2.945 5.078 1 96.81 84 ILE A CA 1
ATOM 657 C C . ILE A 1 84 ? -3.084 1.975 3.959 1 96.81 84 ILE A C 1
ATOM 659 O O . ILE A 1 84 ? -4.215 1.989 3.469 1 96.81 84 ILE A O 1
ATOM 663 N N . ALA A 1 85 ? -2.184 1.119 3.592 1 94.56 85 ALA A N 1
ATOM 664 C CA . ALA A 1 85 ? -2.389 0.166 2.504 1 94.56 85 ALA A CA 1
ATOM 665 C C . ALA A 1 85 ? -3.469 -0.851 2.861 1 94.56 85 ALA A C 1
ATOM 667 O O . ALA A 1 85 ? -4.039 -1.498 1.98 1 94.56 85 ALA A O 1
ATOM 668 N N . CYS A 1 86 ? -3.77 -0.991 4.105 1 94.62 86 CYS A N 1
ATOM 669 C CA . CYS A 1 86 ? -4.766 -1.964 4.535 1 94.62 86 CYS A CA 1
ATOM 670 C C . CYS A 1 86 ? -6.168 -1.364 4.488 1 94.62 86 CYS A C 1
ATOM 672 O O . CYS A 1 86 ? -7.16 -2.078 4.652 1 94.62 86 CYS A O 1
ATOM 674 N N . VAL A 1 87 ? -6.277 -0.124 4.305 1 95.12 87 VAL A N 1
ATOM 675 C CA . VAL A 1 87 ? -7.59 0.492 4.148 1 95.12 87 VAL A CA 1
ATOM 676 C C . VAL A 1 87 ? -8.125 0.213 2.744 1 95.12 87 VAL A C 1
ATOM 678 O O . VAL A 1 87 ? -7.664 0.803 1.767 1 95.12 87 VAL A O 1
ATOM 681 N N . ASP A 1 88 ? -9.094 -0.674 2.635 1 91.81 88 ASP A N 1
ATOM 682 C CA . ASP A 1 88 ? -9.602 -1.016 1.312 1 91.81 88 ASP A CA 1
ATOM 683 C C . ASP A 1 88 ? -11.094 -0.702 1.199 1 91.81 88 ASP A C 1
ATOM 685 O O . ASP A 1 88 ? -11.711 -0.971 0.169 1 91.81 88 ASP A O 1
ATOM 689 N N . SER A 1 89 ? -11.625 -0.232 2.279 1 93.31 89 SER A N 1
ATOM 690 C CA . SER A 1 89 ? -12.992 0.281 2.303 1 93.31 89 SER A CA 1
ATOM 691 C C . SER A 1 89 ? -13.188 1.279 3.438 1 93.31 89 SER A C 1
ATOM 693 O O . SER A 1 89 ? -12.453 1.258 4.426 1 93.31 89 SER A O 1
ATOM 695 N N . VAL A 1 90 ? -14.047 2.131 3.254 1 94.19 90 VAL A N 1
ATOM 696 C CA . VAL A 1 90 ? -14.555 3.002 4.309 1 94.19 90 VAL A CA 1
ATOM 697 C C . VAL A 1 90 ? -16.062 2.787 4.477 1 94.19 90 VAL A C 1
ATOM 699 O O . VAL A 1 90 ? -16.844 3.117 3.582 1 94.19 90 VAL A O 1
ATOM 702 N N . TYR A 1 91 ? -16.438 2.211 5.609 1 88.56 91 TYR A N 1
ATOM 703 C CA . TYR A 1 91 ? -17.828 1.83 5.883 1 88.56 91 TYR A CA 1
ATOM 704 C C . TYR A 1 91 ? -18.422 1.043 4.715 1 88.56 91 TYR A C 1
ATOM 706 O O . TYR A 1 91 ? -19.469 1.394 4.195 1 88.56 91 TYR A O 1
ATOM 714 N N . ASP A 1 92 ? -17.766 0.114 4.227 1 86.56 92 ASP A N 1
ATOM 715 C CA . ASP A 1 92 ? -18.188 -0.881 3.246 1 86.56 92 ASP A CA 1
ATOM 716 C C . ASP A 1 92 ? -18.094 -0.326 1.825 1 86.56 92 ASP A C 1
ATOM 718 O O . ASP A 1 92 ? -18.469 -0.998 0.865 1 86.56 92 ASP A O 1
ATOM 722 N N . GLU A 1 93 ? -17.75 0.979 1.72 1 88.88 93 GLU A N 1
ATOM 723 C CA . GLU A 1 93 ? -17.453 1.536 0.402 1 88.88 93 GLU A CA 1
ATOM 724 C C . GLU A 1 93 ? -16.016 1.245 -0.016 1 88.88 93 GLU A C 1
ATOM 726 O O . GLU A 1 93 ? -15.07 1.703 0.631 1 88.88 93 GLU A O 1
ATOM 731 N N . PRO A 1 94 ? -15.906 0.476 -1.076 1 91.5 94 PRO A N 1
ATOM 732 C CA . PRO A 1 94 ? -14.539 0.183 -1.51 1 91.5 94 PRO A CA 1
ATOM 733 C C . PRO A 1 94 ? -13.758 1.44 -1.876 1 91.5 94 PRO A C 1
ATOM 735 O O . PRO A 1 94 ? -14.312 2.377 -2.453 1 91.5 94 PRO A O 1
ATOM 738 N N . ILE A 1 95 ? -12.516 1.446 -1.503 1 92.25 95 ILE A N 1
ATOM 739 C CA . ILE A 1 95 ? -11.672 2.604 -1.777 1 92.25 95 ILE A CA 1
ATOM 740 C C . ILE A 1 95 ? -10.266 2.141 -2.148 1 92.25 95 ILE A C 1
ATOM 742 O O . ILE A 1 95 ? -9.773 1.147 -1.61 1 92.25 95 ILE A O 1
ATOM 746 N N . ARG A 1 96 ? -9.734 2.777 -3.08 1 88.25 96 ARG A N 1
ATOM 747 C CA . ARG A 1 96 ? -8.305 2.646 -3.355 1 88.25 96 ARG A CA 1
ATOM 748 C C . ARG A 1 96 ? -7.508 3.732 -2.639 1 88.25 96 ARG A C 1
ATOM 750 O O . ARG A 1 96 ? -7.852 4.914 -2.713 1 88.25 96 ARG A O 1
ATOM 757 N N . VAL A 1 97 ? -6.539 3.291 -1.96 1 93.38 97 VAL A N 1
ATOM 758 C CA . VAL A 1 97 ? -5.688 4.219 -1.221 1 93.38 97 VAL A CA 1
ATOM 759 C C . VAL A 1 97 ? -4.234 4.047 -1.654 1 93.38 97 VAL A C 1
ATOM 761 O O . VAL A 1 97 ? -3.725 2.926 -1.705 1 93.38 97 VAL A O 1
ATOM 764 N N . THR A 1 98 ? -3.561 5.094 -1.999 1 89.38 98 THR A N 1
ATOM 765 C CA . THR A 1 98 ? -2.174 5.027 -2.449 1 89.38 98 THR A CA 1
ATOM 766 C C . THR A 1 98 ? -1.328 6.09 -1.757 1 89.38 98 THR A C 1
ATOM 768 O O . THR A 1 98 ? -1.741 7.246 -1.648 1 89.38 98 THR A O 1
ATOM 771 N N . VAL A 1 99 ? -0.187 5.656 -1.278 1 93.19 99 VAL A N 1
ATOM 772 C CA . VAL A 1 99 ? 0.756 6.609 -0.7 1 93.19 99 VAL A CA 1
ATOM 773 C C . VAL A 1 99 ? 1.656 7.176 -1.796 1 93.19 99 VAL A C 1
ATOM 775 O O . VAL A 1 99 ? 2.312 6.422 -2.52 1 93.19 99 VAL A O 1
ATOM 778 N N . GLY A 1 100 ? 1.66 8.469 -1.94 1 87.56 100 GLY A N 1
ATOM 779 C CA . GLY A 1 100 ? 2.455 9.125 -2.965 1 87.56 100 GLY A CA 1
ATOM 780 C C . GLY A 1 100 ? 3.875 9.422 -2.52 1 87.56 100 GLY A C 1
ATOM 781 O O . GLY A 1 100 ? 4.781 9.516 -3.35 1 87.56 100 GLY A O 1
ATOM 782 N N . GLY A 1 101 ? 4.051 9.703 -1.24 1 89.5 101 GLY A N 1
ATOM 783 C CA . GLY A 1 101 ? 5.371 10.031 -0.724 1 89.5 101 GLY A CA 1
ATOM 784 C C . GLY A 1 101 ? 5.355 10.461 0.729 1 89.5 101 GLY A C 1
ATOM 785 O O . GLY A 1 101 ? 4.293 10.523 1.353 1 89.5 101 GLY A O 1
ATOM 786 N N . ILE A 1 102 ? 6.648 10.664 1.19 1 93.75 102 ILE A N 1
ATOM 787 C CA . ILE A 1 102 ? 6.832 11.039 2.588 1 93.75 102 ILE A CA 1
ATOM 788 C C . ILE A 1 102 ? 7.656 12.32 2.674 1 93.75 102 ILE A C 1
ATOM 790 O O . ILE A 1 102 ? 8.617 12.5 1.922 1 93.75 102 ILE A O 1
ATOM 794 N N . SER A 1 103 ? 7.16 13.211 3.57 1 93.5 103 SER A N 1
ATOM 795 C CA . SER A 1 103 ? 7.859 14.477 3.76 1 93.5 103 SER A CA 1
ATOM 796 C C . SER A 1 103 ? 8.07 14.781 5.238 1 93.5 103 SER A C 1
ATOM 798 O O . SER A 1 103 ? 7.465 14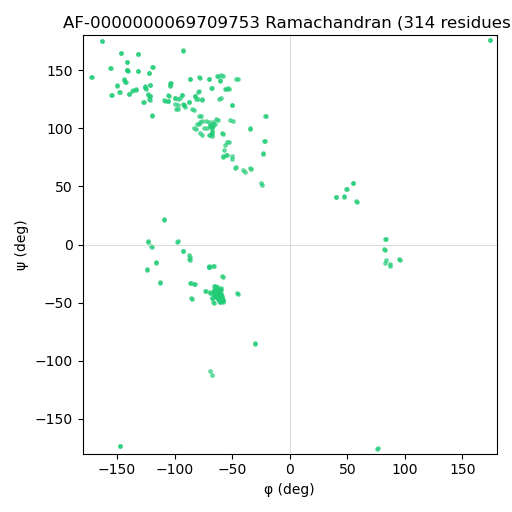.133 6.102 1 93.5 103 SER A O 1
ATOM 800 N N . GLY A 1 104 ? 8.977 15.727 5.496 1 93.62 104 GLY A N 1
ATOM 801 C CA . GLY A 1 104 ? 9.258 16.125 6.863 1 93.62 104 GLY A CA 1
ATOM 802 C C . GLY A 1 104 ? 8.344 17.219 7.371 1 93.62 104 GLY A C 1
ATOM 803 O O . GLY A 1 104 ? 8.297 17.5 8.57 1 93.62 104 GLY A O 1
ATOM 804 N N . THR A 1 105 ? 7.621 17.828 6.461 1 91.44 105 THR A N 1
ATOM 805 C CA . THR A 1 105 ? 6.676 18.875 6.832 1 91.44 105 THR A CA 1
ATOM 806 C C . THR A 1 105 ? 5.398 18.781 6.004 1 91.44 105 THR A C 1
ATOM 808 O O . THR A 1 105 ? 5.41 18.234 4.902 1 91.44 105 THR A O 1
ATOM 811 N N . VAL A 1 106 ? 4.371 19.344 6.594 1 91.31 106 VAL A N 1
ATOM 812 C CA . VAL A 1 106 ? 3.094 19.406 5.891 1 91.31 106 VAL A CA 1
ATOM 813 C C . VAL A 1 106 ? 3.27 20.156 4.57 1 91.31 106 VAL A C 1
ATOM 815 O O . VAL A 1 106 ? 2.811 19.688 3.523 1 91.31 106 VAL A O 1
ATOM 818 N N . ARG A 1 107 ? 3.92 21.344 4.574 1 90.06 107 ARG A N 1
ATOM 819 C CA . ARG A 1 107 ? 4.113 22.188 3.404 1 90.06 107 ARG A CA 1
ATOM 820 C C . ARG A 1 107 ? 4.848 21.438 2.299 1 90.06 107 ARG A C 1
ATOM 822 O O . ARG A 1 107 ? 4.434 21.469 1.139 1 90.06 107 ARG A O 1
ATOM 829 N N . ALA A 1 108 ? 5.902 20.797 2.613 1 90.06 108 ALA A N 1
ATOM 830 C CA . ALA A 1 108 ? 6.676 20.031 1.639 1 90.06 108 ALA A CA 1
ATOM 831 C C . ALA A 1 108 ? 5.84 18.906 1.035 1 90.06 108 ALA A C 1
ATOM 833 O O . ALA A 1 108 ? 5.902 18.656 -0.171 1 90.06 108 ALA A O 1
ATOM 834 N N . ALA A 1 109 ? 5.082 18.25 1.907 1 90.19 109 ALA A N 1
ATOM 835 C CA . ALA A 1 109 ? 4.23 17.156 1.429 1 90.19 109 ALA A CA 1
ATOM 836 C C . ALA A 1 109 ? 3.18 17.688 0.448 1 90.19 109 ALA A C 1
ATOM 838 O O . ALA A 1 109 ? 2.936 17.062 -0.591 1 90.19 109 ALA A O 1
ATOM 839 N N . GLU A 1 110 ? 2.559 18.797 0.722 1 88.75 110 GLU A N 1
ATOM 840 C CA . GLU A 1 110 ? 1.533 19.375 -0.134 1 88.75 110 GLU A CA 1
ATOM 841 C C . GLU A 1 110 ? 2.123 19.844 -1.465 1 88.75 110 GLU A C 1
ATOM 843 O O . GLU A 1 110 ? 1.562 19.562 -2.527 1 88.75 110 GLU A O 1
ATOM 848 N N . GLU A 1 111 ? 3.164 20.578 -1.507 1 86.25 111 GLU A N 1
ATOM 849 C CA . GLU A 1 111 ? 3.805 21.125 -2.703 1 86.25 111 GLU A CA 1
ATOM 850 C C . GLU A 1 111 ? 4.266 20 -3.635 1 86.25 111 GLU A C 1
ATOM 852 O O . GLU A 1 111 ? 4.125 20.109 -4.855 1 86.25 111 GLU A O 1
ATOM 857 N N . LYS A 1 112 ? 4.715 19.016 -2.996 1 83.44 112 LYS A N 1
ATOM 858 C CA . LYS A 1 112 ? 5.332 17.953 -3.781 1 83.44 112 LYS A CA 1
ATOM 859 C C . LYS A 1 112 ? 4.281 17 -4.336 1 83.44 112 LYS A C 1
ATOM 861 O O . LYS A 1 112 ? 4.43 16.469 -5.441 1 83.44 112 LYS A O 1
ATOM 866 N N . TYR A 1 113 ? 3.223 16.828 -3.533 1 84 113 TYR A N 1
ATOM 867 C CA . TYR A 1 113 ? 2.408 15.672 -3.895 1 84 113 TYR A CA 1
ATOM 868 C C . TYR A 1 113 ? 0.958 16.078 -4.129 1 84 113 TYR A C 1
ATOM 870 O O . TYR A 1 113 ? 0.204 15.359 -4.785 1 84 113 TYR A O 1
ATOM 878 N N . LEU A 1 114 ? 0.592 17.141 -3.602 1 78.44 114 LEU A N 1
ATOM 879 C CA . LEU A 1 114 ? -0.831 17.453 -3.666 1 78.44 114 LEU A CA 1
ATOM 880 C C . LEU A 1 114 ? -1.081 18.672 -4.547 1 78.44 114 LEU A C 1
ATOM 882 O O . LEU A 1 114 ? -2.219 18.922 -4.949 1 78.44 114 LEU A O 1
ATOM 886 N N . GLY A 1 115 ? -0.189 19.75 -4.676 1 65.62 115 GLY A N 1
ATOM 887 C CA . GLY A 1 115 ? -0.32 21.031 -5.371 1 65.62 115 GLY A CA 1
ATOM 888 C C . GLY A 1 115 ? -0.463 20.875 -6.871 1 65.62 115 GLY A C 1
ATOM 889 O O . GLY A 1 115 ? -0.764 21.844 -7.574 1 65.62 115 GLY A O 1
ATOM 890 N N . GLY A 1 116 ? 0.152 20.125 -7.496 1 50.81 116 GLY A N 1
ATOM 891 C CA . GLY A 1 116 ? 0.039 20.203 -8.945 1 50.81 116 GLY A CA 1
ATOM 892 C C . GLY A 1 116 ? -1.376 19.984 -9.445 1 50.81 116 GLY A C 1
ATOM 893 O O . GLY A 1 116 ? -2.215 19.438 -8.727 1 50.81 116 GLY A O 1
ATOM 894 N N . PRO A 1 117 ? -1.873 21.031 -10.289 1 37.91 117 PRO A N 1
ATOM 895 C CA . PRO A 1 117 ? -3.227 20.797 -10.797 1 37.91 117 PRO A CA 1
ATOM 896 C C . PRO A 1 117 ? -3.625 19.328 -10.766 1 37.91 117 PRO A C 1
ATOM 898 O O . PRO A 1 117 ? -2.793 18.453 -11.023 1 37.91 117 PRO A O 1
ATOM 901 N N . ALA A 1 118 ? -4.574 19.109 -9.844 1 36.81 118 ALA A N 1
ATOM 902 C CA . ALA A 1 118 ? -5.238 17.812 -9.984 1 36.81 118 ALA A CA 1
ATOM 903 C C . ALA A 1 118 ? -5.137 17.297 -11.414 1 36.81 118 ALA A C 1
ATOM 905 O O . ALA A 1 118 ? -5.746 17.859 -12.328 1 36.81 118 ALA A O 1
ATOM 906 N N . GLU A 1 119 ? -4.168 17.234 -11.953 1 30.59 119 GLU A N 1
ATOM 907 C CA . GLU A 1 119 ? -4.375 16.703 -13.297 1 30.59 119 GLU A CA 1
ATOM 908 C C . GLU A 1 119 ? -5.664 15.891 -13.375 1 30.59 119 GLU A C 1
ATOM 910 O O . GLU A 1 119 ? -5.809 14.875 -12.688 1 30.59 119 GLU A O 1
ATOM 915 N N . ALA A 1 120 ? -6.77 16.719 -13.469 1 30.52 120 ALA A N 1
ATOM 916 C CA . ALA A 1 120 ? -8.156 16.328 -13.703 1 30.52 120 ALA A CA 1
ATOM 917 C C . ALA A 1 120 ? -8.227 14.961 -14.383 1 30.52 120 ALA A C 1
ATOM 919 O O . ALA A 1 120 ? -7.66 14.766 -15.461 1 30.52 120 ALA A O 1
ATOM 920 N N . THR A 1 121 ? -8.266 14.047 -13.617 1 32.59 121 THR A N 1
ATOM 921 C CA . THR A 1 121 ? -8.789 12.82 -14.211 1 32.59 121 THR A CA 1
ATOM 922 C C . THR A 1 121 ? -9.852 13.141 -15.266 1 32.59 121 THR A C 1
ATOM 924 O O . THR A 1 121 ? -10.914 13.68 -14.938 1 32.59 121 THR A O 1
ATOM 927 N N . GLU A 1 122 ? -9.492 13.789 -16.344 1 27.23 122 GLU A N 1
ATOM 928 C CA . GLU A 1 122 ? -10.484 13.984 -17.391 1 27.23 122 GLU A CA 1
ATOM 929 C C . GLU A 1 122 ? -11.43 12.789 -17.484 1 27.23 122 GLU A C 1
ATOM 931 O O . GLU A 1 122 ? -10.992 11.641 -17.562 1 27.23 122 GLU A O 1
ATOM 936 N N . GLN A 1 123 ? -12.508 12.984 -16.906 1 28.42 123 GLN A N 1
ATOM 937 C CA . GLN A 1 123 ? -13.703 12.18 -17.156 1 28.42 123 GLN A CA 1
ATOM 938 C C . GLN A 1 123 ? -13.945 12.031 -18.656 1 28.42 123 GLN A C 1
ATOM 940 O O . GLN A 1 123 ? -14.047 13.023 -19.375 1 28.42 123 GLN A O 1
ATOM 945 N N . GLU A 1 124 ? -13.117 11.375 -19.391 1 28.27 124 GLU A N 1
ATOM 946 C CA . GLU A 1 124 ? -13.633 11.18 -20.75 1 28.27 124 GLU A CA 1
ATOM 947 C C . GLU A 1 124 ? -14.914 10.352 -20.734 1 28.27 124 GLU A C 1
ATOM 949 O O . GLU A 1 124 ? -14.961 9.289 -20.109 1 28.27 124 GLU A O 1
ATOM 954 N N . SER A 1 125 ? -15.961 11.031 -20.969 1 28.27 125 SER A N 1
ATOM 955 C CA . SER A 1 125 ? -17.266 10.438 -21.266 1 28.27 125 SER A CA 1
ATOM 956 C C . SER A 1 125 ? -17.172 9.461 -22.438 1 28.27 125 SER A C 1
ATOM 958 O O . SER A 1 125 ? -16.672 9.812 -23.5 1 28.27 125 SER A O 1
ATOM 960 N N . VAL A 1 126 ? -16.672 8.273 -22.25 1 27.22 126 VAL A N 1
ATOM 961 C CA . VAL A 1 126 ? -16.859 7.375 -23.391 1 27.22 126 VAL A CA 1
ATOM 962 C C . VAL A 1 126 ? -18.344 7.004 -23.5 1 27.22 126 VAL A C 1
ATOM 964 O O . VAL A 1 126 ? -18.953 6.551 -22.531 1 27.22 126 VAL A O 1
ATOM 967 N N . ALA A 1 127 ? -19.109 7.754 -24.328 1 27.5 127 ALA A N 1
ATOM 968 C CA . ALA A 1 127 ? -20.484 7.469 -24.719 1 27.5 127 ALA A CA 1
ATOM 969 C C . ALA A 1 127 ? -20.594 6.102 -25.391 1 27.5 127 ALA A C 1
ATOM 971 O O . ALA A 1 127 ? -19.938 5.84 -26.406 1 27.5 127 ALA A O 1
ATOM 972 N N . PHE A 1 128 ? -20.547 5.043 -24.594 1 26.05 128 PHE A N 1
ATOM 973 C CA . PHE A 1 128 ? -21 3.881 -25.344 1 26.05 128 PHE A CA 1
ATOM 974 C C . PHE A 1 128 ? -22.422 4.094 -25.844 1 26.05 128 PHE A C 1
ATOM 976 O O . PHE A 1 128 ? -23.172 4.914 -25.312 1 26.05 128 PHE A O 1
ATOM 983 N N . ARG A 1 129 ? -22.844 3.633 -26.969 1 29.06 129 ARG A N 1
ATOM 984 C CA . ARG A 1 129 ? -24.172 3.764 -27.547 1 29.06 129 ARG A CA 1
ATOM 985 C C . ARG A 1 129 ? -25.234 3.848 -26.453 1 29.06 129 ARG A C 1
ATOM 987 O O . ARG A 1 129 ? -26.141 4.688 -26.516 1 29.06 129 ARG A O 1
ATOM 994 N N . ASN A 1 130 ? -25.766 2.795 -25.891 1 30.86 130 ASN A N 1
ATOM 995 C CA . ASN A 1 130 ? -26.969 2.939 -25.078 1 30.86 130 ASN A CA 1
ATOM 996 C C . ASN A 1 130 ? -26.703 3.727 -23.797 1 30.86 130 ASN A C 1
ATOM 998 O O . ASN A 1 130 ? -27.219 4.832 -23.625 1 30.86 130 ASN A O 1
ATOM 1002 N N . GLU A 1 131 ? -26.766 3.094 -22.578 1 29.41 131 GLU A N 1
ATOM 1003 C CA . GLU A 1 131 ? -26.828 3.68 -21.25 1 29.41 131 GLU A CA 1
ATOM 1004 C C . GLU A 1 131 ? -25.516 4.332 -20.859 1 29.41 131 GLU A C 1
ATOM 1006 O O . GLU A 1 131 ? -24.438 3.787 -21.141 1 29.41 131 GLU A O 1
ATOM 1011 N N . SER A 1 132 ? -25.391 5.625 -20.859 1 32.56 132 SER A N 1
ATOM 1012 C CA . SER A 1 132 ? -24.312 6.555 -20.531 1 32.56 132 SER A CA 1
ATOM 1013 C C . SER A 1 132 ? -23.531 6.082 -19.312 1 32.56 132 SER A C 1
ATOM 1015 O O . SER A 1 132 ? -24.094 5.961 -18.219 1 32.56 132 SER A O 1
ATOM 1017 N N . ARG A 1 133 ? -22.922 4.949 -19.438 1 30.72 133 ARG A N 1
ATOM 1018 C CA . ARG A 1 133 ? -22.25 4.574 -18.203 1 30.72 133 ARG A CA 1
ATOM 1019 C C . ARG A 1 133 ? -20.953 5.359 -18.016 1 30.72 133 ARG A C 1
ATOM 1021 O O . ARG A 1 133 ? -20.25 5.621 -18.984 1 30.72 133 ARG A O 1
ATOM 1028 N N . ARG A 1 134 ? -20.938 6.207 -17.094 1 29.72 134 ARG A N 1
ATOM 1029 C CA . ARG A 1 134 ? -19.828 7.094 -16.734 1 29.72 134 ARG A CA 1
ATOM 1030 C C . ARG A 1 134 ? -18.547 6.305 -16.484 1 29.72 134 ARG A C 1
ATOM 1032 O O . ARG A 1 134 ? -18.547 5.348 -15.703 1 29.72 134 ARG A O 1
ATOM 1039 N N . ALA A 1 135 ? -17.875 6.117 -17.531 1 34.28 135 ALA A N 1
ATOM 1040 C CA . ALA A 1 135 ? -16.516 5.605 -17.344 1 34.28 135 ALA A CA 1
ATOM 1041 C C . ALA A 1 135 ? -15.594 6.684 -16.766 1 34.28 135 ALA A C 1
ATOM 1043 O O . ALA A 1 135 ? -15.648 7.84 -17.203 1 34.28 135 ALA A O 1
ATOM 1044 N N . VAL A 1 136 ? -15.383 6.617 -15.586 1 29.92 136 VAL A N 1
ATOM 1045 C CA . VAL A 1 136 ? -14.461 7.586 -15 1 29.92 136 VAL A CA 1
ATOM 1046 C C . VAL A 1 136 ? -13.023 7.191 -15.336 1 29.92 136 VAL A C 1
ATOM 1048 O O . VAL A 1 136 ? -12.609 6.055 -15.086 1 29.92 136 VAL A O 1
ATOM 1051 N N . ALA A 1 137 ? -12.586 7.766 -16.359 1 35.41 137 ALA A N 1
ATOM 1052 C CA . ALA A 1 137 ? -11.18 7.609 -16.719 1 35.41 137 ALA A CA 1
ATOM 1053 C C . ALA A 1 137 ? -10.273 8.289 -15.703 1 35.41 137 ALA A C 1
ATOM 1055 O O . ALA A 1 137 ? -10.461 9.469 -15.383 1 35.41 137 ALA A O 1
ATOM 1056 N N . ARG A 1 138 ? -9.852 7.559 -14.789 1 36.56 138 ARG A N 1
ATOM 1057 C CA . ARG A 1 138 ? -8.875 8.172 -13.898 1 36.56 138 ARG A CA 1
ATOM 1058 C C . ARG A 1 138 ? -7.469 7.672 -14.195 1 36.56 138 ARG A C 1
ATOM 1060 O O . ARG A 1 138 ? -7.238 6.465 -14.289 1 36.56 138 ARG A O 1
ATOM 1067 N N . ASN A 1 139 ? -6.508 8.445 -14.227 1 39.09 139 ASN A N 1
ATOM 1068 C CA . ASN A 1 139 ? -5.102 8.188 -14.516 1 39.09 139 ASN A CA 1
ATOM 1069 C C . ASN A 1 139 ? -4.934 7.195 -15.664 1 39.09 139 ASN A C 1
ATOM 1071 O O . ASN A 1 139 ? -4.16 6.242 -15.562 1 39.09 139 ASN A O 1
ATOM 1075 N N . GLY A 1 140 ? -5.746 7.32 -16.719 1 38.59 140 GLY A N 1
ATOM 1076 C CA . GLY A 1 140 ? -5.676 6.512 -17.922 1 38.59 140 GLY A CA 1
ATOM 1077 C C . GLY A 1 140 ? -6.387 5.176 -17.797 1 38.59 140 GLY A C 1
ATOM 1078 O O . GLY A 1 140 ? -6.363 4.359 -18.719 1 38.59 140 GLY A O 1
ATOM 1079 N N . ARG A 1 141 ? -6.625 4.887 -16.641 1 36.03 141 ARG A N 1
ATOM 1080 C CA . ARG A 1 141 ? -7.379 3.65 -16.453 1 36.03 141 ARG A CA 1
ATOM 1081 C C . ARG A 1 141 ? -8.875 3.922 -16.406 1 36.03 141 ARG A C 1
ATOM 1083 O O . ARG A 1 141 ? -9.312 4.965 -15.922 1 36.03 141 ARG A O 1
ATOM 1090 N N . LEU A 1 142 ? -9.594 3.305 -17.359 1 37.88 142 LEU A N 1
ATOM 1091 C CA . LEU A 1 142 ? -11.047 3.348 -17.438 1 37.88 142 LEU A CA 1
ATOM 1092 C C . LEU A 1 142 ? -11.672 2.332 -16.484 1 37.88 142 LEU A C 1
ATOM 1094 O O . LEU A 1 142 ? -11.289 1.157 -16.484 1 37.88 142 LEU A O 1
ATOM 1098 N N . ASP A 1 143 ? -12.078 2.777 -15.398 1 39.69 143 ASP A N 1
ATOM 1099 C CA . ASP A 1 143 ? -12.82 1.865 -14.531 1 39.69 143 ASP A CA 1
ATOM 1100 C C . ASP A 1 143 ? -14.266 1.724 -15 1 39.69 143 ASP A C 1
ATOM 1102 O O . ASP A 1 143 ? -14.953 2.723 -15.234 1 39.69 143 ASP A O 1
ATOM 1106 N N . VAL A 1 144 ? -14.492 0.623 -15.609 1 37.81 144 VAL A N 1
ATOM 1107 C CA . VAL A 1 144 ? -15.852 0.306 -16.047 1 37.81 144 VAL A CA 1
ATOM 1108 C C . VAL A 1 144 ? -16.578 -0.481 -14.953 1 37.81 144 VAL A C 1
ATOM 1110 O O . VAL A 1 144 ? -15.984 -1.355 -14.312 1 37.81 144 VAL A O 1
ATOM 1113 N N . GLU A 1 145 ? -17.594 -0.013 -14.43 1 37.94 145 GLU A N 1
ATOM 1114 C CA . GLU A 1 145 ? -18.469 -0.708 -13.492 1 37.94 145 GLU A CA 1
ATOM 1115 C C . GLU A 1 145 ? -19.203 -1.869 -14.172 1 37.94 145 GLU A C 1
ATOM 1117 O O . GLU A 1 145 ? -19.906 -1.673 -15.156 1 37.94 145 GLU A O 1
ATOM 1122 N N . ILE A 1 146 ? -18.625 -3.035 -13.984 1 36.72 146 ILE A N 1
ATOM 1123 C CA . ILE A 1 146 ? -19.438 -4.164 -14.414 1 36.72 146 ILE A CA 1
ATOM 1124 C C . ILE A 1 146 ? -20.031 -4.867 -13.188 1 36.72 146 ILE A C 1
ATOM 1126 O O . ILE A 1 146 ? -19.281 -5.367 -12.336 1 36.72 146 ILE A O 1
ATOM 1130 N N . ASP A 1 147 ? -21.266 -5.07 -13.148 1 40.62 147 ASP A N 1
ATOM 1131 C CA . ASP A 1 147 ? -22.078 -5.785 -12.164 1 40.62 147 ASP A CA 1
ATOM 1132 C C . ASP A 1 147 ? -21.719 -5.371 -10.742 1 40.62 147 ASP A C 1
ATOM 1134 O O . ASP A 1 147 ? -21.578 -6.219 -9.859 1 40.62 147 ASP A O 1
ATOM 1138 N N . GLY A 1 148 ? -21.5 -4.043 -10.57 1 39.78 148 GLY A N 1
ATOM 1139 C CA . GLY A 1 148 ? -21.281 -3.492 -9.242 1 39.78 148 GLY A CA 1
ATOM 1140 C C . GLY A 1 148 ? -19.828 -3.533 -8.805 1 39.78 148 GLY A C 1
ATOM 1141 O O . GLY A 1 148 ? -19.5 -3.154 -7.68 1 39.78 148 GLY A O 1
ATOM 1142 N N . THR A 1 149 ? -19.047 -4.379 -9.469 1 36.94 149 THR A N 1
ATOM 1143 C CA . THR A 1 149 ? -17.609 -4.465 -9.219 1 36.94 149 THR A CA 1
ATOM 1144 C C . THR A 1 149 ? -16.828 -3.639 -10.234 1 36.94 149 THR A C 1
ATOM 1146 O O . THR A 1 149 ? -17.172 -3.609 -11.422 1 36.94 149 THR A O 1
ATOM 1149 N N . PHE A 1 150 ? -16.109 -2.711 -9.844 1 34.53 150 PHE A N 1
ATOM 1150 C CA . PHE A 1 150 ? -15.32 -1.875 -10.734 1 34.53 150 PHE A CA 1
ATOM 1151 C C . PHE A 1 150 ? -14.203 -2.684 -11.391 1 34.53 150 PHE A C 1
ATOM 1153 O O . PHE A 1 150 ? -13.438 -3.363 -10.711 1 34.53 150 PHE A O 1
ATOM 1160 N N . VAL A 1 151 ? -14.367 -3.047 -12.664 1 35.22 151 VAL A N 1
ATOM 1161 C CA . VAL A 1 151 ? -13.289 -3.652 -13.438 1 35.22 151 VAL A CA 1
ATOM 1162 C C . VAL A 1 151 ? -12.594 -2.586 -14.281 1 35.22 151 VAL A C 1
ATOM 1164 O O . VAL A 1 151 ? -13.25 -1.692 -14.82 1 35.22 151 VAL A O 1
ATOM 1167 N N . GLY A 1 152 ? -11.367 -2.305 -14.07 1 31.17 152 GLY A N 1
ATOM 1168 C CA . GLY A 1 152 ? -10.57 -1.336 -14.805 1 31.17 152 GLY A CA 1
ATOM 1169 C C . GLY A 1 152 ? -10.289 -1.762 -16.234 1 31.17 152 GLY A C 1
ATOM 1170 O O . GLY A 1 152 ? -9.969 -2.924 -16.484 1 31.17 152 GLY A O 1
ATOM 1171 N N . ALA A 1 153 ? -11.047 -1.197 -17.219 1 32.16 153 ALA A N 1
ATOM 1172 C CA . ALA A 1 153 ? -10.742 -1.459 -18.625 1 32.16 153 ALA A CA 1
ATOM 1173 C C . ALA A 1 153 ? -9.867 -0.354 -19.203 1 32.16 153 ALA A C 1
ATOM 1175 O O . ALA A 1 153 ? -9.914 0.79 -18.75 1 32.16 153 ALA A O 1
ATOM 1176 N N . THR A 1 154 ? -8.758 -0.762 -19.766 1 27.66 154 THR A N 1
ATOM 1177 C CA . THR A 1 154 ? -7.871 0.165 -20.453 1 27.66 154 THR A CA 1
ATOM 1178 C C . THR A 1 154 ? -8.406 0.479 -21.844 1 27.66 154 THR A C 1
ATOM 1180 O O . THR A 1 154 ? -9 -0.383 -22.5 1 27.66 154 THR A O 1
ATOM 1183 N N . ARG A 1 155 ? -8.477 1.652 -22.25 1 28.25 155 ARG A N 1
ATOM 1184 C CA . ARG A 1 155 ? -9 2.17 -23.516 1 28.25 155 ARG A CA 1
ATOM 1185 C C . ARG A 1 155 ? -8.125 1.745 -24.688 1 28.25 155 ARG A C 1
ATOM 1187 O O . ARG A 1 155 ? -6.906 1.884 -24.641 1 28.25 155 ARG A O 1
ATOM 1194 N N . LEU A 1 156 ? -8.531 0.703 -25.438 1 24.95 156 LEU A N 1
ATOM 1195 C CA . LEU A 1 156 ? -7.906 0.451 -26.734 1 24.95 156 LEU A CA 1
ATOM 1196 C C . LEU A 1 156 ? -8.203 1.585 -27.703 1 24.95 156 LEU A C 1
ATOM 1198 O O . LEU A 1 156 ? -9.359 1.979 -27.875 1 24.95 156 LEU A O 1
ATOM 1202 N N . ASP A 1 157 ? -7.172 2.459 -27.922 1 25.42 157 ASP A N 1
ATOM 1203 C CA . ASP A 1 157 ? -7.258 3.449 -29 1 25.42 157 ASP A CA 1
ATOM 1204 C C . ASP A 1 157 ? -7.66 2.799 -30.312 1 25.42 157 ASP A C 1
ATOM 1206 O O . ASP A 1 157 ? -6.961 1.917 -30.828 1 25.42 157 ASP A O 1
ATOM 1210 N N . THR A 1 158 ? -8.844 2.422 -30.469 1 25.55 158 THR A N 1
ATOM 1211 C CA . THR A 1 158 ? -9.234 2.156 -31.844 1 25.55 158 THR A CA 1
ATOM 1212 C C . THR A 1 158 ? -8.992 3.381 -32.719 1 25.55 158 THR A C 1
ATOM 1214 O O . THR A 1 158 ? -9.562 4.445 -32.5 1 25.55 158 THR A O 1
ATOM 1217 N N . THR A 1 159 ? -7.746 3.494 -33.219 1 25.12 159 THR A N 1
ATOM 1218 C CA . THR A 1 159 ? -7.715 4.211 -34.5 1 25.12 159 THR A CA 1
ATOM 1219 C C . THR A 1 159 ? -8.609 3.523 -35.5 1 25.12 159 THR A C 1
ATOM 1221 O O . THR A 1 159 ? -8.57 2.301 -35.656 1 25.12 159 THR A O 1
ATOM 1224 N N . MET B 1 1 ? -25.141 -15.57 -3.645 1 43.22 1 MET B N 1
ATOM 1225 C CA . MET B 1 1 ? -23.844 -16.078 -4.062 1 43.22 1 MET B CA 1
ATOM 1226 C C . MET B 1 1 ? -23.531 -17.406 -3.391 1 43.22 1 MET B C 1
ATOM 1228 O O . MET B 1 1 ? -23.594 -17.516 -2.166 1 43.22 1 MET B O 1
ATOM 1232 N N . LYS B 1 2 ? -23.688 -18.406 -4.121 1 50.53 2 LYS B N 1
ATOM 1233 C CA . LYS B 1 2 ? -23.469 -19.719 -3.535 1 50.53 2 LYS B CA 1
ATOM 1234 C C . LYS B 1 2 ? -22.062 -19.844 -2.965 1 50.53 2 LYS B C 1
ATOM 1236 O O . LYS B 1 2 ? -21.078 -19.625 -3.676 1 50.53 2 LYS B O 1
ATOM 1241 N N . HIS B 1 3 ? -21.906 -19.594 -1.696 1 58.22 3 HIS B N 1
ATOM 1242 C CA . HIS B 1 3 ? -20.641 -19.828 -1.014 1 58.22 3 HIS B CA 1
ATOM 1243 C C . HIS B 1 3 ? -20.094 -21.219 -1.304 1 58.22 3 HIS B C 1
ATOM 1245 O O . HIS B 1 3 ? -20.844 -22.203 -1.253 1 58.22 3 HIS B O 1
ATOM 1251 N N . LEU B 1 4 ? -19.109 -21.391 -2.072 1 59.41 4 LEU B N 1
ATOM 1252 C CA . LEU B 1 4 ? -18.5 -22.688 -2.33 1 59.41 4 LEU B CA 1
ATOM 1253 C C . LEU B 1 4 ? -18.125 -23.391 -1.025 1 59.41 4 LEU B C 1
ATOM 1255 O O . LEU B 1 4 ? -17.719 -22.734 -0.064 1 59.41 4 LEU B O 1
ATOM 1259 N N . PRO B 1 5 ? -18.5 -24.625 -1.02 1 63.38 5 PRO B N 1
ATOM 1260 C CA . PRO B 1 5 ? -18.031 -25.375 0.152 1 63.38 5 PRO B CA 1
ATOM 1261 C C . PRO B 1 5 ? -16.562 -25.125 0.477 1 63.38 5 PRO B C 1
ATOM 1263 O O . PRO B 1 5 ? -15.773 -24.828 -0.42 1 63.38 5 PRO B O 1
ATOM 1266 N N . LYS B 1 6 ? -16.188 -25.062 1.807 1 64 6 LYS B N 1
ATOM 1267 C CA . LYS B 1 6 ? -14.859 -24.734 2.328 1 64 6 LYS B CA 1
ATOM 1268 C C . LYS B 1 6 ? -13.773 -25.484 1.572 1 64 6 LYS B C 1
ATOM 1270 O O . LYS B 1 6 ? -12.695 -24.953 1.314 1 64 6 LYS B O 1
ATOM 1275 N N . HIS B 1 7 ? -14.078 -26.781 1.309 1 63 7 HIS B N 1
ATOM 1276 C CA . HIS B 1 7 ? -13.055 -27.625 0.688 1 63 7 HIS B CA 1
ATOM 1277 C C . HIS B 1 7 ? -12.812 -27.203 -0.76 1 63 7 HIS B C 1
ATOM 1279 O O . HIS B 1 7 ? -11.789 -27.562 -1.348 1 63 7 HIS B O 1
ATOM 1285 N N . LEU B 1 8 ? -13.734 -26.547 -1.229 1 61.41 8 LEU B N 1
ATOM 1286 C CA . LEU B 1 8 ? -13.594 -26.125 -2.621 1 61.41 8 LEU B CA 1
ATOM 1287 C C . LEU B 1 8 ? -13.07 -24.703 -2.709 1 61.41 8 LEU B C 1
ATOM 1289 O O . LEU B 1 8 ? -12.883 -24.172 -3.807 1 61.41 8 LEU B O 1
ATOM 1293 N N . ARG B 1 9 ? -12.82 -24.25 -1.467 1 68.81 9 ARG B N 1
ATOM 1294 C CA . ARG B 1 9 ? -12.43 -22.844 -1.523 1 68.81 9 ARG B CA 1
ATOM 1295 C C . ARG B 1 9 ? -10.953 -22.703 -1.89 1 68.81 9 ARG B C 1
ATOM 1297 O O . ARG B 1 9 ? -10.117 -23.484 -1.439 1 68.81 9 ARG B O 1
ATOM 1304 N N . GLN B 1 10 ? -10.711 -21.938 -2.943 1 74.75 10 GLN B N 1
ATOM 1305 C CA . GLN B 1 10 ? -9.344 -21.688 -3.375 1 74.75 10 GLN B CA 1
ATOM 1306 C C . GLN B 1 10 ? -8.469 -21.234 -2.203 1 74.75 10 GLN B C 1
ATOM 1308 O O . GLN B 1 10 ? -8.844 -20.328 -1.457 1 74.75 10 GLN B O 1
ATOM 1313 N N . ARG B 1 11 ? -7.484 -21.969 -1.948 1 92.31 11 ARG B N 1
ATOM 1314 C CA . ARG B 1 11 ? -6.602 -21.781 -0.801 1 92.31 11 ARG B CA 1
ATOM 1315 C C . ARG B 1 11 ? -5.75 -20.531 -0.959 1 92.31 11 ARG B C 1
ATOM 1317 O O . ARG B 1 11 ? -5.328 -19.922 0.033 1 92.31 11 ARG B O 1
ATOM 1324 N N . TRP B 1 12 ? -5.727 -20.156 -2.215 1 95.81 12 TRP B N 1
ATOM 1325 C CA . TRP B 1 12 ? -4.758 -19.094 -2.48 1 95.81 12 TRP B CA 1
ATOM 1326 C C . TRP B 1 12 ? -5.441 -17.875 -3.088 1 95.81 12 TRP B C 1
ATOM 1328 O O . TRP B 1 12 ? -6.488 -17.984 -3.727 1 95.81 12 TRP B O 1
ATOM 1338 N N . ARG B 1 13 ? -4.91 -16.719 -2.777 1 96.75 13 ARG B N 1
ATOM 1339 C CA . ARG B 1 13 ? -5.234 -15.438 -3.4 1 96.75 13 ARG B CA 1
ATOM 1340 C C . ARG B 1 13 ? -4.008 -14.828 -4.074 1 96.75 13 ARG B C 1
ATOM 1342 O O . ARG B 1 13 ? -2.875 -15.094 -3.668 1 96.75 13 ARG B O 1
ATOM 1349 N N . TYR B 1 14 ? -4.27 -14.023 -5.094 1 96.44 14 TYR B N 1
ATOM 1350 C CA . TYR B 1 14 ? -3.184 -13.461 -5.891 1 96.44 14 TYR B CA 1
ATOM 1351 C C . TYR B 1 14 ? -3.303 -11.945 -5.984 1 96.44 14 TYR B C 1
ATOM 1353 O O . TYR B 1 14 ? -4.336 -11.422 -6.406 1 96.44 14 TYR B O 1
ATOM 1361 N N . LEU B 1 15 ? -2.258 -11.312 -5.551 1 96.69 15 LEU B N 1
ATOM 1362 C CA . LEU B 1 15 ? -2.215 -9.859 -5.629 1 96.69 15 LEU B CA 1
ATOM 1363 C C . LEU B 1 15 ? -1.4 -9.406 -6.84 1 96.69 15 LEU B C 1
ATOM 1365 O O . LEU B 1 15 ? -0.261 -9.836 -7.023 1 96.69 15 LEU B O 1
ATOM 1369 N N . ALA B 1 16 ? -2.023 -8.555 -7.676 1 95.81 16 ALA B N 1
ATOM 1370 C CA . ALA B 1 16 ? -1.316 -7.926 -8.789 1 95.81 16 ALA B CA 1
ATOM 1371 C C . ALA B 1 16 ? -0.544 -6.695 -8.328 1 95.81 16 ALA B C 1
ATOM 1373 O O . ALA B 1 16 ? -1.119 -5.781 -7.727 1 95.81 16 ALA B O 1
ATOM 1374 N N . VAL B 1 17 ? 0.719 -6.672 -8.664 1 96.56 17 VAL B N 1
ATOM 1375 C CA . VAL B 1 17 ? 1.598 -5.633 -8.141 1 96.56 17 VAL B CA 1
ATOM 1376 C C . VAL B 1 17 ? 2.297 -4.922 -9.297 1 96.56 17 VAL B C 1
ATOM 1378 O O . VAL B 1 17 ? 2.789 -5.57 -10.227 1 96.56 17 VAL B O 1
ATOM 1381 N N . GLU B 1 18 ? 2.316 -3.645 -9.227 1 92.31 18 GLU B N 1
ATOM 1382 C CA . GLU B 1 18 ? 3.086 -2.82 -10.156 1 92.31 18 GLU B CA 1
ATOM 1383 C C . GLU B 1 18 ? 4.352 -2.285 -9.492 1 92.31 18 GLU B C 1
ATOM 1385 O O . GLU B 1 18 ? 4.324 -1.861 -8.336 1 92.31 18 GLU B O 1
ATOM 1390 N N . LEU B 1 19 ? 5.395 -2.299 -10.227 1 94.56 19 LEU B N 1
ATOM 1391 C CA . LEU B 1 19 ? 6.699 -1.836 -9.758 1 94.56 19 LEU B CA 1
ATOM 1392 C C . LEU B 1 19 ? 7.211 -0.696 -10.633 1 94.56 19 LEU B C 1
ATOM 1394 O O . LEU B 1 19 ? 7.098 -0.748 -11.859 1 94.56 19 LEU B O 1
ATOM 1398 N N . GLU B 1 20 ? 7.734 0.28 -10.016 1 90.75 20 GLU B N 1
ATOM 1399 C CA . GLU B 1 20 ? 8.359 1.391 -10.734 1 90.75 20 GLU B CA 1
ATOM 1400 C C . GLU B 1 20 ? 9.641 1.843 -10.047 1 90.75 20 GLU B C 1
ATOM 1402 O O . GLU B 1 20 ? 9.672 2.004 -8.828 1 90.75 20 GLU B O 1
ATOM 1407 N N . THR B 1 21 ? 10.664 1.941 -10.781 1 91.88 21 THR B N 1
ATOM 1408 C CA . THR B 1 21 ? 11.945 2.432 -10.289 1 91.88 21 THR B CA 1
ATOM 1409 C C . THR B 1 21 ? 12.703 3.178 -11.383 1 91.88 21 THR B C 1
ATOM 1411 O O . THR B 1 21 ? 12.133 3.514 -12.422 1 91.88 21 THR B O 1
ATOM 1414 N N . TRP B 1 22 ? 13.922 3.551 -11.109 1 88.62 22 TRP B N 1
ATOM 1415 C CA . TRP B 1 22 ? 14.742 4.25 -12.102 1 88.62 22 TRP B CA 1
ATOM 1416 C C . TRP B 1 22 ? 14.984 3.371 -13.32 1 88.62 22 TRP B C 1
ATOM 1418 O O . TRP B 1 22 ? 15.141 2.154 -13.195 1 88.62 22 TRP B O 1
ATOM 1428 N N . PRO B 1 23 ? 15.039 4.02 -14.516 1 85.62 23 PRO B N 1
ATOM 1429 C CA . PRO B 1 23 ? 15.133 3.258 -15.758 1 85.62 23 PRO B CA 1
ATOM 1430 C C . PRO B 1 23 ? 16.375 2.361 -15.812 1 85.62 23 PRO B C 1
ATOM 1432 O O . PRO B 1 23 ? 16.344 1.317 -16.469 1 85.62 23 PRO B O 1
ATOM 1435 N N . ASP B 1 24 ? 17.359 2.729 -15.148 1 87.38 24 ASP B N 1
ATOM 1436 C CA . ASP B 1 24 ? 18.594 1.967 -15.242 1 87.38 24 ASP B CA 1
ATOM 1437 C C . ASP B 1 24 ? 18.672 0.895 -14.156 1 87.38 24 ASP B C 1
ATOM 1439 O O . ASP B 1 24 ? 19.609 0.089 -14.141 1 87.38 24 ASP B O 1
ATOM 1443 N N . ALA B 1 25 ? 17.75 0.956 -13.367 1 88.31 25 ALA B N 1
ATOM 1444 C CA . ALA B 1 25 ? 17.734 -0.052 -12.312 1 88.31 25 ALA B CA 1
ATOM 1445 C C . ALA B 1 25 ? 17.203 -1.386 -12.836 1 88.31 25 ALA B C 1
ATOM 1447 O O . ALA B 1 25 ? 16.422 -1.422 -13.789 1 88.31 25 ALA B O 1
ATOM 1448 N N . SER B 1 26 ? 17.781 -2.447 -12.32 1 90.75 26 SER B N 1
ATOM 1449 C CA . SER B 1 26 ? 17.312 -3.795 -12.609 1 90.75 26 SER B CA 1
ATOM 1450 C C . SER B 1 26 ? 16.922 -4.531 -11.328 1 90.75 26 SER B C 1
ATOM 1452 O O . SER B 1 26 ? 17.672 -4.531 -10.352 1 90.75 26 SER B O 1
ATOM 1454 N N . ILE B 1 27 ? 15.766 -5.039 -11.328 1 94.88 27 ILE B N 1
ATOM 1455 C CA . ILE B 1 27 ? 15.25 -5.812 -10.203 1 94.88 27 ILE B CA 1
ATOM 1456 C C . ILE B 1 27 ? 14.867 -7.211 -10.672 1 94.88 27 ILE B C 1
ATOM 1458 O O . ILE B 1 27 ? 14.125 -7.367 -11.641 1 94.88 27 ILE B O 1
ATOM 1462 N N . SER B 1 28 ? 15.422 -8.164 -10.031 1 96.38 28 SER B N 1
ATOM 1463 C CA . SER B 1 28 ? 15.078 -9.547 -10.375 1 96.38 28 SER B CA 1
ATOM 1464 C C . SER B 1 28 ? 13.938 -10.07 -9.516 1 96.38 28 SER B C 1
ATOM 1466 O O . SER B 1 28 ? 13.633 -9.492 -8.461 1 96.38 28 SER B O 1
ATOM 1468 N N . GLU B 1 29 ? 13.414 -11.172 -9.938 1 97.12 29 GLU B N 1
ATOM 1469 C CA . GLU B 1 29 ? 12.359 -11.852 -9.188 1 97.12 29 GLU B CA 1
ATOM 1470 C C . GLU B 1 29 ? 12.852 -12.266 -7.801 1 97.12 29 GLU B C 1
ATOM 1472 O O . GLU B 1 29 ? 12.148 -12.07 -6.805 1 97.12 29 GLU B O 1
ATOM 1477 N N . VAL B 1 30 ? 14.023 -12.789 -7.723 1 97.75 30 VAL B N 1
ATOM 1478 C CA . VAL B 1 30 ? 14.609 -13.289 -6.48 1 97.75 30 VAL B CA 1
ATOM 1479 C C . VAL B 1 30 ? 14.82 -12.133 -5.508 1 97.75 30 VAL B C 1
ATOM 1481 O O . VAL B 1 30 ? 14.508 -12.242 -4.32 1 97.75 30 VAL B O 1
ATOM 1484 N N . GLU B 1 31 ? 15.312 -11.07 -6.043 1 97.38 31 GLU B N 1
ATOM 1485 C CA . GLU B 1 31 ? 15.547 -9.898 -5.211 1 97.38 31 GLU B CA 1
ATOM 1486 C C . GLU B 1 31 ? 14.234 -9.336 -4.664 1 97.38 31 GLU B C 1
ATOM 1488 O O . GLU B 1 31 ? 14.156 -8.953 -3.494 1 97.38 31 GLU B O 1
ATOM 1493 N N . PHE B 1 32 ? 13.266 -9.25 -5.574 1 97.56 32 PHE B N 1
ATOM 1494 C CA . PHE B 1 32 ? 11.977 -8.742 -5.125 1 97.56 32 PHE B CA 1
ATOM 1495 C C . PHE B 1 32 ? 11.359 -9.68 -4.086 1 97.56 32 PHE B C 1
ATOM 1497 O O . PHE B 1 32 ? 10.844 -9.227 -3.062 1 97.56 32 PHE B O 1
ATOM 1504 N N . GLN B 1 33 ? 11.422 -10.938 -4.262 1 98.31 33 GLN B N 1
ATOM 1505 C CA . GLN B 1 33 ? 10.906 -11.93 -3.326 1 98.31 33 GLN B CA 1
ATOM 1506 C C . GLN B 1 33 ? 11.578 -11.797 -1.961 1 98.31 33 GLN B C 1
ATOM 1508 O O . GLN B 1 33 ? 10.906 -11.844 -0.928 1 98.31 33 GLN B O 1
ATOM 1513 N N . ARG B 1 34 ? 12.844 -11.68 -1.935 1 97.88 34 ARG B N 1
ATOM 1514 C CA . ARG B 1 34 ? 13.578 -11.531 -0.682 1 97.88 34 ARG B CA 1
ATOM 1515 C C . ARG B 1 34 ? 13.148 -10.273 0.06 1 97.88 34 ARG B C 1
ATOM 1517 O O . ARG B 1 34 ? 12.961 -10.297 1.278 1 97.88 34 ARG B O 1
ATOM 1524 N N . SER B 1 35 ? 13.055 -9.188 -0.698 1 97.38 35 SER B N 1
ATOM 1525 C CA . SER B 1 35 ? 12.625 -7.934 -0.088 1 97.38 35 SER B CA 1
ATOM 1526 C C . SER B 1 35 ? 11.227 -8.062 0.501 1 97.38 35 SER B C 1
ATOM 1528 O O . SER B 1 35 ? 10.938 -7.492 1.556 1 97.38 35 SER B O 1
ATOM 1530 N N . LEU B 1 36 ? 10.391 -8.766 -0.208 1 97.5 36 LEU B N 1
ATOM 1531 C CA . LEU B 1 36 ? 9.031 -9.008 0.261 1 97.5 36 LEU B CA 1
ATOM 1532 C C . LEU B 1 36 ? 9.039 -9.789 1.571 1 97.5 36 LEU B C 1
ATOM 1534 O O . LEU B 1 36 ? 8.328 -9.438 2.516 1 97.5 36 LEU B O 1
ATOM 1538 N N . TRP B 1 37 ? 9.836 -10.805 1.679 1 97.25 37 TRP B N 1
ATOM 1539 C CA . TRP B 1 37 ? 9.945 -11.602 2.898 1 97.25 37 TRP B CA 1
ATOM 1540 C C . TRP B 1 37 ? 10.5 -10.758 4.047 1 97.25 37 TRP B C 1
ATOM 1542 O O . TRP B 1 37 ? 10.016 -10.852 5.176 1 97.25 37 TRP B O 1
ATOM 1552 N N . PHE B 1 38 ? 11.438 -10.016 3.742 1 96.44 38 PHE B N 1
ATOM 1553 C CA . PHE B 1 38 ? 12.023 -9.148 4.762 1 96.44 38 PHE B CA 1
ATOM 1554 C C . PHE B 1 38 ? 10.992 -8.156 5.289 1 96.44 38 PHE B C 1
ATOM 1556 O O . PHE B 1 38 ? 10.875 -7.961 6.5 1 96.44 38 PHE B O 1
ATOM 1563 N N . ALA B 1 39 ? 10.297 -7.539 4.375 1 95.88 39 ALA B N 1
ATOM 1564 C CA . ALA B 1 39 ? 9.266 -6.578 4.758 1 95.88 39 ALA B CA 1
ATOM 1565 C C . ALA B 1 39 ? 8.188 -7.242 5.613 1 95.88 39 ALA B C 1
ATOM 1567 O O . ALA B 1 39 ? 7.762 -6.688 6.629 1 95.88 39 ALA B O 1
ATOM 1568 N N . ALA B 1 40 ? 7.742 -8.391 5.219 1 96.44 40 ALA B N 1
ATOM 1569 C CA . ALA B 1 40 ? 6.723 -9.125 5.969 1 96.44 40 ALA B CA 1
ATOM 1570 C C . ALA B 1 40 ? 7.215 -9.461 7.375 1 96.44 40 ALA B C 1
ATOM 1572 O O . ALA B 1 40 ? 6.523 -9.203 8.359 1 96.44 40 ALA B O 1
ATOM 1573 N N . GLN B 1 41 ? 8.414 -10.023 7.5 1 95.81 41 GLN B N 1
ATOM 1574 C CA . GLN B 1 41 ? 8.977 -10.406 8.789 1 95.81 41 GLN B CA 1
ATOM 1575 C C . GLN B 1 41 ? 9.094 -9.203 9.719 1 95.81 41 GLN B C 1
ATOM 1577 O O . GLN B 1 41 ? 8.789 -9.305 10.906 1 95.81 41 GLN B O 1
ATOM 1582 N N . ASN B 1 42 ? 9.57 -8.148 9.133 1 93.38 42 ASN B N 1
ATOM 1583 C CA . ASN B 1 42 ? 9.742 -6.941 9.93 1 93.38 42 ASN B CA 1
ATOM 1584 C C . ASN B 1 42 ? 8.398 -6.387 10.398 1 93.38 42 ASN B C 1
ATOM 1586 O O . ASN B 1 42 ? 8.297 -5.855 11.508 1 93.38 42 ASN B O 1
ATOM 1590 N N . LEU B 1 43 ? 7.391 -6.504 9.586 1 92.56 43 LEU B N 1
ATOM 1591 C CA . LEU B 1 43 ? 6.105 -5.879 9.859 1 92.56 43 LEU B CA 1
ATOM 1592 C C . LEU B 1 43 ? 5.246 -6.77 10.758 1 92.56 43 LEU B C 1
ATOM 1594 O O . LEU B 1 43 ? 4.641 -6.297 11.719 1 92.56 43 LEU B O 1
ATOM 1598 N N . ILE B 1 44 ? 5.16 -8.047 10.445 1 91.44 44 ILE B N 1
ATOM 1599 C CA . ILE B 1 44 ? 4.16 -8.891 11.094 1 91.44 44 ILE B CA 1
ATOM 1600 C C . ILE B 1 44 ? 4.844 -10.07 11.773 1 91.44 44 ILE B C 1
ATOM 1602 O O . ILE B 1 44 ? 4.18 -10.938 12.344 1 91.44 44 ILE B O 1
ATOM 1606 N N . GLY B 1 45 ? 6.152 -10.133 11.742 1 92.69 45 GLY B N 1
ATOM 1607 C CA . GLY B 1 45 ? 6.91 -11.164 12.438 1 92.69 45 GLY B CA 1
ATOM 1608 C C . GLY B 1 45 ? 6.871 -12.508 11.734 1 92.69 45 GLY B C 1
ATOM 1609 O O . GLY B 1 45 ? 6.219 -12.656 10.695 1 92.69 45 GLY B O 1
ATOM 1610 N N . ASP B 1 46 ? 7.5 -13.547 12.406 1 93.88 46 ASP B N 1
ATOM 1611 C CA . ASP B 1 46 ? 7.664 -14.875 11.828 1 93.88 46 ASP B CA 1
ATOM 1612 C C . ASP B 1 46 ? 6.32 -15.594 11.711 1 93.88 46 ASP B C 1
ATOM 1614 O O . ASP B 1 46 ? 6.023 -16.219 10.688 1 93.88 46 ASP B O 1
ATOM 1618 N N . VAL B 1 47 ? 5.559 -15.43 12.734 1 93.5 47 VAL B N 1
ATOM 1619 C CA . VAL B 1 47 ? 4.281 -16.141 12.766 1 93.5 47 VAL B CA 1
ATOM 1620 C C . VAL B 1 47 ? 3.355 -15.578 11.68 1 93.5 47 VAL B C 1
ATOM 1622 O O . VAL B 1 47 ? 2.773 -16.328 10.906 1 93.5 47 VAL B O 1
ATOM 1625 N N . GLY B 1 48 ? 3.295 -14.219 11.617 1 93.06 48 GLY B N 1
ATOM 1626 C CA . GLY B 1 48 ? 2.469 -13.586 10.594 1 93.06 48 GLY B CA 1
ATOM 1627 C C . GLY B 1 48 ? 2.939 -13.883 9.18 1 93.06 48 GLY B C 1
ATOM 1628 O O . GLY B 1 48 ? 2.123 -14.102 8.281 1 93.06 48 GLY B O 1
ATOM 1629 N N . SER B 1 49 ? 4.195 -13.898 8.984 1 95.62 49 SER B N 1
ATOM 1630 C CA . SER B 1 49 ? 4.766 -14.18 7.676 1 95.62 49 SER B CA 1
ATOM 1631 C C . SER B 1 49 ? 4.473 -15.617 7.25 1 95.62 49 SER B C 1
ATOM 1633 O O . SER B 1 49 ? 4.164 -15.875 6.082 1 95.62 49 SER B O 1
ATOM 1635 N N . ALA B 1 50 ? 4.621 -16.516 8.211 1 95.19 50 ALA B N 1
ATOM 1636 C CA . ALA B 1 50 ? 4.301 -17.906 7.922 1 95.19 50 ALA B CA 1
ATOM 1637 C C . ALA B 1 50 ? 2.822 -18.078 7.578 1 95.19 50 ALA B C 1
ATOM 1639 O O . ALA B 1 50 ? 2.465 -18.875 6.711 1 95.19 50 ALA B O 1
ATOM 1640 N N . GLU B 1 51 ? 2.016 -17.359 8.211 1 93.62 51 GLU B N 1
ATOM 1641 C CA . GLU B 1 51 ? 0.58 -17.375 7.949 1 93.62 51 GLU B CA 1
ATOM 1642 C C . GLU B 1 51 ? 0.259 -16.844 6.559 1 93.62 51 GLU B C 1
ATOM 1644 O O . GLU B 1 51 ? -0.571 -17.406 5.844 1 93.62 51 GLU B O 1
ATOM 1649 N N . ALA B 1 52 ? 0.883 -15.797 6.184 1 96.44 52 ALA B N 1
ATOM 1650 C CA . ALA B 1 52 ? 0.611 -15.156 4.895 1 96.44 52 ALA B CA 1
ATOM 1651 C C . ALA B 1 52 ? 1.177 -15.984 3.744 1 96.44 52 ALA B C 1
ATOM 1653 O O . ALA B 1 52 ? 0.552 -16.094 2.688 1 96.44 52 ALA B O 1
ATOM 1654 N N . GLU B 1 53 ? 2.441 -16.594 3.9 1 97.75 53 GLU B N 1
ATOM 1655 C CA . GLU B 1 53 ? 3.109 -17.438 2.922 1 97.75 53 GLU B CA 1
ATOM 1656 C C . GLU B 1 53 ? 3.24 -16.734 1.575 1 97.75 53 GLU B C 1
ATOM 1658 O O . GLU B 1 53 ? 2.859 -17.281 0.54 1 97.75 53 GLU B O 1
ATOM 1663 N N . LEU B 1 54 ? 3.803 -15.547 1.605 1 98.44 54 LEU B N 1
ATOM 1664 C CA . LEU B 1 54 ? 3.928 -14.719 0.408 1 98.44 54 LEU B CA 1
ATOM 1665 C C . LEU B 1 54 ? 4.91 -15.344 -0.579 1 98.44 54 LEU B C 1
ATOM 1667 O O . LEU B 1 54 ? 6.008 -15.75 -0.194 1 98.44 54 LEU B O 1
ATOM 1671 N N . ARG B 1 55 ? 4.496 -15.359 -1.848 1 98.5 55 ARG B N 1
ATOM 1672 C CA . ARG B 1 55 ? 5.355 -15.883 -2.906 1 98.5 55 ARG B CA 1
ATOM 1673 C C . ARG B 1 55 ? 5.109 -15.148 -4.223 1 98.5 55 ARG B C 1
ATOM 1675 O O . ARG B 1 55 ? 3.959 -14.961 -4.625 1 98.5 55 ARG B O 1
ATOM 1682 N N . VAL B 1 56 ? 6.211 -14.75 -4.809 1 98.25 56 VAL B N 1
ATOM 1683 C CA . VAL B 1 56 ? 6.102 -14.219 -6.164 1 98.25 56 VAL B CA 1
ATOM 1684 C C . VAL B 1 56 ? 5.922 -15.367 -7.152 1 98.25 56 VAL B C 1
ATOM 1686 O O . VAL B 1 56 ? 6.77 -16.266 -7.238 1 98.25 56 VAL B O 1
ATOM 1689 N N . VAL B 1 57 ? 4.84 -15.32 -7.973 1 97.81 57 VAL B N 1
ATOM 1690 C CA . VAL B 1 57 ? 4.57 -16.438 -8.859 1 97.81 57 VAL B CA 1
ATOM 1691 C C . VAL B 1 57 ? 4.684 -16 -10.312 1 97.81 57 VAL B C 1
ATOM 1693 O O . VAL B 1 57 ? 4.711 -16.828 -11.227 1 97.81 57 VAL B O 1
ATOM 1696 N N . SER B 1 58 ? 4.68 -14.828 -10.578 1 96.94 58 SER B N 1
ATOM 1697 C CA . SER B 1 58 ? 4.938 -14.203 -11.867 1 96.94 58 SER B CA 1
ATOM 1698 C C . SER B 1 58 ? 5.684 -12.883 -11.703 1 96.94 58 SER B C 1
ATOM 1700 O O . SER B 1 58 ? 5.457 -12.148 -10.734 1 96.94 58 SER B O 1
ATOM 1702 N N . PHE B 1 59 ? 6.645 -12.641 -12.688 1 97.25 59 PHE B N 1
ATOM 1703 C CA 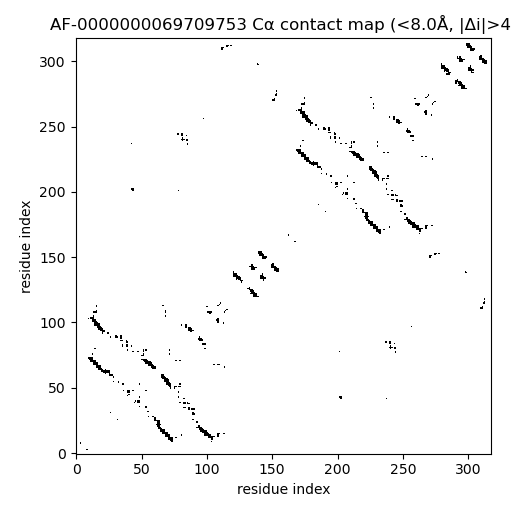. PHE B 1 59 ? 7.461 -11.438 -12.562 1 97.25 59 PHE B CA 1
ATOM 1704 C C . PHE B 1 59 ? 7.98 -10.992 -13.922 1 97.25 59 PHE B C 1
ATOM 1706 O O . PHE B 1 59 ? 8.5 -11.805 -14.695 1 97.25 59 PHE B O 1
ATOM 1713 N N . ALA B 1 60 ? 7.773 -9.773 -14.211 1 95.88 60 ALA B N 1
ATOM 1714 C CA . ALA B 1 60 ? 8.32 -9.125 -15.398 1 95.88 60 ALA B CA 1
ATOM 1715 C C . ALA B 1 60 ? 8.867 -7.738 -15.062 1 95.88 60 ALA B C 1
ATOM 1717 O O . ALA B 1 60 ? 8.227 -6.969 -14.344 1 95.88 60 ALA B O 1
ATOM 1718 N N . PHE B 1 61 ? 10.039 -7.543 -15.555 1 94.75 61 PHE B N 1
ATOM 1719 C CA . PHE B 1 61 ? 10.664 -6.262 -15.25 1 94.75 61 PHE B CA 1
ATOM 1720 C C . PHE B 1 61 ? 11.594 -5.828 -16.375 1 94.75 61 PHE B C 1
ATOM 1722 O O . PHE B 1 61 ? 12.367 -6.633 -16.891 1 94.75 61 PHE B O 1
ATOM 1729 N N . GLY B 1 62 ? 11.5 -4.523 -16.688 1 91.69 62 GLY B N 1
ATOM 1730 C CA . GLY B 1 62 ? 12.359 -3.898 -17.688 1 91.69 62 GLY B CA 1
ATOM 1731 C C . GLY B 1 62 ? 12.188 -2.393 -17.75 1 91.69 62 GLY B C 1
ATOM 1732 O O . GLY B 1 62 ? 11.086 -1.876 -17.578 1 91.69 62 GLY B O 1
ATOM 1733 N N . ASP B 1 63 ? 13.266 -1.714 -17.984 1 89.5 63 ASP B N 1
ATOM 1734 C CA . ASP B 1 63 ? 13.258 -0.274 -18.219 1 89.5 63 ASP B CA 1
ATOM 1735 C C . ASP B 1 63 ? 12.633 0.473 -17.047 1 89.5 63 ASP B C 1
ATOM 1737 O O . ASP B 1 63 ? 11.812 1.372 -17.234 1 89.5 63 ASP B O 1
ATOM 1741 N N . GLY B 1 64 ? 12.898 -0.005 -15.906 1 90.75 64 GLY B N 1
ATOM 1742 C CA . GLY B 1 64 ? 12.484 0.703 -14.703 1 90.75 64 GLY B CA 1
ATOM 1743 C C . GLY B 1 64 ? 11.047 0.428 -14.32 1 90.75 64 GLY B C 1
ATOM 1744 O O . GLY B 1 64 ? 10.508 1.063 -13.406 1 90.75 64 GLY B O 1
ATOM 1745 N N . ALA B 1 65 ? 10.406 -0.471 -15.039 1 92.62 65 ALA B N 1
ATOM 1746 C CA . ALA B 1 65 ? 9.016 -0.828 -14.758 1 92.62 65 ALA B CA 1
ATOM 1747 C C . ALA B 1 65 ? 8.836 -2.344 -14.719 1 92.62 65 ALA B C 1
ATOM 1749 O O . ALA B 1 65 ? 9.539 -3.074 -15.43 1 92.62 65 ALA B O 1
ATOM 1750 N N . GLY B 1 66 ? 7.883 -2.682 -13.891 1 93.75 66 GLY B N 1
ATOM 1751 C CA . GLY B 1 66 ? 7.633 -4.109 -13.828 1 93.75 66 GLY B CA 1
ATOM 1752 C C . GLY B 1 66 ? 6.293 -4.453 -13.203 1 93.75 66 GLY B C 1
ATOM 1753 O O . GLY B 1 66 ? 5.531 -3.557 -12.82 1 93.75 66 GLY B O 1
ATOM 1754 N N . SER B 1 67 ? 6.016 -5.742 -13.234 1 96.06 67 SER B N 1
ATOM 1755 C CA . SER B 1 6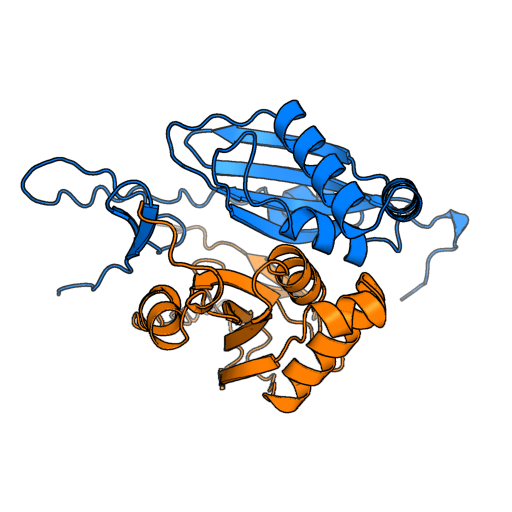7 ? 4.816 -6.305 -12.617 1 96.06 67 SER B CA 1
ATOM 1756 C C . SER B 1 67 ? 5.117 -7.637 -11.945 1 96.06 67 SER B C 1
ATOM 1758 O O . SER B 1 67 ? 6.066 -8.328 -12.312 1 96.06 67 SER B O 1
ATOM 1760 N N . ALA B 1 68 ? 4.375 -7.852 -10.945 1 97.44 68 ALA B N 1
ATOM 1761 C CA . ALA B 1 68 ? 4.465 -9.133 -10.25 1 97.44 68 ALA B CA 1
ATOM 1762 C C . ALA B 1 68 ? 3.082 -9.617 -9.82 1 97.44 68 ALA B C 1
ATOM 1764 O O . ALA B 1 68 ? 2.172 -8.812 -9.609 1 97.44 68 ALA B O 1
ATOM 1765 N N . LEU B 1 69 ? 2.932 -10.898 -9.766 1 97.44 69 LEU B N 1
ATOM 1766 C CA . LEU B 1 69 ? 1.838 -11.531 -9.031 1 97.44 69 LEU B CA 1
ATOM 1767 C C . LEU B 1 69 ? 2.344 -12.164 -7.742 1 97.44 69 LEU B C 1
ATOM 1769 O O . LEU B 1 69 ? 3.271 -12.977 -7.766 1 97.44 69 LEU B O 1
ATOM 1773 N N . VAL B 1 70 ? 1.789 -11.773 -6.668 1 98.38 70 VAL B N 1
ATOM 1774 C CA . VAL B 1 70 ? 2.174 -12.297 -5.359 1 98.38 70 VAL B CA 1
ATOM 1775 C C . VAL B 1 70 ? 1.067 -13.195 -4.816 1 98.38 70 VAL B C 1
ATOM 1777 O O . VAL B 1 70 ? -0.084 -12.773 -4.695 1 98.38 70 VAL B O 1
ATOM 1780 N N . ARG B 1 71 ? 1.428 -14.406 -4.508 1 98.19 71 ARG B N 1
ATOM 1781 C CA . ARG B 1 71 ? 0.505 -15.367 -3.914 1 98.19 71 ARG B CA 1
ATOM 1782 C C . ARG B 1 71 ? 0.474 -15.234 -2.396 1 98.19 71 ARG B C 1
ATOM 1784 O O . ARG B 1 71 ? 1.516 -15.055 -1.762 1 98.19 71 ARG B O 1
ATOM 1791 N N . THR B 1 72 ? -0.708 -15.398 -1.78 1 98.19 72 THR B N 1
ATOM 1792 C CA . THR B 1 72 ? -0.89 -15.422 -0.333 1 98.19 72 THR B CA 1
ATOM 1793 C C . THR B 1 72 ? -2.021 -16.375 0.051 1 98.19 72 THR B C 1
ATOM 1795 O O . THR B 1 72 ? -2.807 -16.781 -0.803 1 98.19 72 THR B O 1
ATOM 1798 N N . ARG B 1 73 ? -2.082 -16.719 1.282 1 97.25 73 ARG B N 1
ATOM 1799 C CA . ARG B 1 73 ? -3.186 -17.531 1.771 1 97.25 73 ARG B CA 1
ATOM 1800 C C . ARG B 1 73 ? -4.488 -16.75 1.784 1 97.25 73 ARG B C 1
ATOM 1802 O O . ARG B 1 73 ? -4.504 -15.562 2.135 1 97.25 73 ARG B O 1
ATOM 1809 N N . ARG B 1 74 ? -5.566 -17.469 1.431 1 95.75 74 ARG B N 1
ATOM 1810 C CA . ARG B 1 74 ? -6.879 -16.844 1.598 1 95.75 74 ARG B CA 1
ATOM 1811 C C . ARG B 1 74 ? -7.086 -16.391 3.035 1 95.75 74 ARG B C 1
ATOM 1813 O O . ARG B 1 74 ? -6.816 -17.125 3.98 1 95.75 74 ARG B O 1
ATOM 1820 N N . GLY B 1 75 ? -7.578 -15.164 3.232 1 93.69 75 GLY B N 1
ATOM 1821 C CA . GLY B 1 75 ? -7.766 -14.602 4.562 1 93.69 75 GLY B CA 1
ATOM 1822 C C . GLY B 1 75 ? -6.605 -13.742 5.012 1 93.69 75 GLY B C 1
ATOM 1823 O O . GLY B 1 75 ? -6.727 -12.984 5.977 1 93.69 75 GLY B O 1
ATOM 1824 N N . ALA B 1 76 ? -5.441 -13.805 4.309 1 95.88 76 ALA B N 1
ATOM 1825 C CA . ALA B 1 76 ? -4.258 -13.047 4.688 1 95.88 76 ALA B CA 1
ATOM 1826 C C . ALA B 1 76 ? -3.992 -11.914 3.695 1 95.88 76 ALA B C 1
ATOM 1828 O O . ALA B 1 76 ? -2.875 -11.398 3.611 1 95.88 76 ALA B O 1
ATOM 1829 N N . GLU B 1 77 ? -5.016 -11.523 2.99 1 94.62 77 GLU B N 1
ATOM 1830 C CA . GLU B 1 77 ? -4.832 -10.539 1.929 1 94.62 77 GLU B CA 1
ATOM 1831 C C . GLU B 1 77 ? -4.398 -9.188 2.496 1 94.62 77 GLU B C 1
ATOM 1833 O O . GLU B 1 77 ? -3.57 -8.492 1.903 1 94.62 77 GLU B O 1
ATOM 1838 N N . SER B 1 78 ? -4.969 -8.836 3.605 1 93 78 SER B N 1
ATOM 1839 C CA . SER B 1 78 ? -4.613 -7.559 4.211 1 93 78 SER B CA 1
ATOM 1840 C C . SER B 1 78 ? -3.158 -7.551 4.672 1 93 78 SER B C 1
ATOM 1842 O O . SER B 1 78 ? -2.455 -6.551 4.508 1 93 78 SER B O 1
ATOM 1844 N N . LEU B 1 79 ? -2.688 -8.656 5.219 1 94.81 79 LEU B N 1
ATOM 1845 C CA . LEU B 1 79 ? -1.292 -8.789 5.621 1 94.81 79 LEU B CA 1
ATOM 1846 C C . LEU B 1 79 ? -0.368 -8.711 4.41 1 94.81 79 LEU B C 1
ATOM 1848 O O . LEU B 1 79 ? 0.67 -8.047 4.457 1 94.81 79 LEU B O 1
ATOM 1852 N N . ALA B 1 80 ? -0.769 -9.383 3.367 1 97.12 80 ALA B N 1
ATOM 1853 C CA . ALA B 1 80 ? 0.013 -9.375 2.135 1 97.12 80 ALA B CA 1
ATOM 1854 C C . ALA B 1 80 ? 0.127 -7.957 1.572 1 97.12 80 ALA B C 1
ATOM 1856 O O . ALA B 1 80 ? 1.223 -7.508 1.229 1 97.12 80 ALA B O 1
ATOM 1857 N N . ARG B 1 81 ? -1.015 -7.332 1.517 1 95.75 81 ARG B N 1
ATOM 1858 C CA . ARG B 1 81 ? -1.047 -5.961 1.022 1 95.75 81 ARG B CA 1
ATOM 1859 C C . ARG B 1 81 ? -0.158 -5.055 1.866 1 95.75 81 ARG B C 1
ATOM 1861 O O . ARG B 1 81 ? 0.573 -4.219 1.33 1 95.75 81 ARG B O 1
ATOM 1868 N N . ALA B 1 82 ? -0.269 -5.184 3.121 1 96.12 82 ALA B N 1
ATOM 1869 C CA . ALA B 1 82 ? 0.537 -4.383 4.039 1 96.12 82 ALA B CA 1
ATOM 1870 C C . ALA B 1 82 ? 2.025 -4.648 3.836 1 96.12 82 ALA B C 1
ATOM 1872 O O . ALA B 1 82 ? 2.824 -3.711 3.766 1 96.12 82 ALA B O 1
ATOM 1873 N N . ALA B 1 83 ? 2.412 -5.883 3.752 1 96.94 83 ALA B N 1
ATOM 1874 C CA . ALA B 1 83 ? 3.812 -6.242 3.547 1 96.94 83 ALA B CA 1
ATOM 1875 C C . ALA B 1 83 ? 4.34 -5.668 2.234 1 96.94 83 ALA B C 1
ATOM 1877 O O . ALA B 1 83 ? 5.438 -5.105 2.191 1 96.94 83 ALA B O 1
ATOM 1878 N N . ILE B 1 84 ? 3.564 -5.809 1.178 1 96.88 84 ILE B N 1
ATOM 1879 C CA . ILE B 1 84 ? 3.941 -5.305 -0.14 1 96.88 84 ILE B CA 1
ATOM 1880 C C . ILE B 1 84 ? 4.156 -3.797 -0.074 1 96.88 84 ILE B C 1
ATOM 1882 O O . ILE B 1 84 ? 5.133 -3.277 -0.622 1 96.88 84 ILE B O 1
ATOM 1886 N N . ALA B 1 85 ? 3.297 -3.109 0.613 1 94.56 85 ALA B N 1
ATOM 1887 C CA . ALA B 1 85 ? 3.355 -1.654 0.723 1 94.56 85 ALA B CA 1
ATOM 1888 C C . ALA B 1 85 ? 4.602 -1.211 1.482 1 94.56 85 ALA B C 1
ATOM 1890 O O . ALA B 1 85 ? 5.027 -0.058 1.374 1 94.56 85 ALA B O 1
ATOM 1891 N N . CYS B 1 86 ? 5.207 -2.084 2.213 1 94.62 86 CYS B N 1
ATOM 1892 C CA . CYS B 1 86 ? 6.383 -1.729 3 1 94.62 86 CYS B CA 1
ATOM 1893 C C . CYS B 1 86 ? 7.656 -1.881 2.176 1 94.62 86 CYS B C 1
ATOM 1895 O O . CYS B 1 86 ? 8.734 -1.482 2.615 1 94.62 86 CYS B O 1
ATOM 1897 N N . VAL B 1 87 ? 7.57 -2.443 1.042 1 95.19 87 VAL B N 1
ATOM 1898 C CA . VAL B 1 87 ? 8.734 -2.525 0.163 1 95.19 87 VAL B CA 1
ATOM 1899 C C . VAL B 1 87 ? 8.961 -1.177 -0.516 1 95.19 87 VAL B C 1
ATOM 1901 O O . VAL B 1 87 ? 8.219 -0.8 -1.428 1 95.19 87 VAL B O 1
ATOM 1904 N N . ASP B 1 88 ? 9.969 -0.455 -0.077 1 91.88 88 ASP B N 1
ATOM 1905 C CA . ASP B 1 88 ? 10.195 0.866 -0.656 1 91.88 88 ASP B CA 1
ATOM 1906 C C . ASP B 1 88 ? 11.578 0.946 -1.312 1 91.88 88 ASP B C 1
ATOM 1908 O O . ASP B 1 88 ? 11.969 2.002 -1.812 1 91.88 88 ASP B O 1
ATOM 1912 N N . SER B 1 89 ? 12.281 -0.125 -1.202 1 93.38 89 SER B N 1
ATOM 1913 C CA . SER B 1 89 ? 13.547 -0.283 -1.913 1 93.38 89 SER B CA 1
ATOM 1914 C C . SER B 1 89 ? 13.883 -1.756 -2.123 1 93.38 89 SER B C 1
ATOM 1916 O O . SER B 1 89 ? 13.398 -2.619 -1.386 1 93.38 89 SER B O 1
ATOM 1918 N N . VAL B 1 90 ? 14.578 -2.021 -3.111 1 94.31 90 VAL B N 1
ATOM 1919 C CA . VAL B 1 90 ? 15.211 -3.316 -3.336 1 94.31 90 VAL B CA 1
ATOM 1920 C C . VAL B 1 90 ? 16.734 -3.143 -3.416 1 94.31 90 VAL B C 1
ATOM 1922 O O . VAL B 1 90 ? 17.25 -2.541 -4.363 1 94.31 90 VAL B O 1
ATOM 1925 N N . TYR B 1 91 ? 17.422 -3.654 -2.404 1 88.62 91 TYR B N 1
ATOM 1926 C CA . TYR B 1 91 ? 18.875 -3.486 -2.26 1 88.62 91 TYR B CA 1
ATOM 1927 C C . TYR B 1 91 ? 19.266 -2.025 -2.426 1 88.62 91 TYR B C 1
ATOM 1929 O O . TYR B 1 91 ? 20.141 -1.7 -3.236 1 88.62 91 TYR B O 1
ATOM 1937 N N . ASP B 1 92 ? 18.641 -1.164 -1.812 1 86.38 92 ASP B N 1
ATOM 1938 C CA . ASP B 1 92 ? 18.938 0.256 -1.665 1 86.38 92 ASP B CA 1
ATOM 1939 C C . ASP B 1 92 ? 18.453 1.05 -2.877 1 86.38 92 ASP B C 1
ATOM 1941 O O . ASP B 1 92 ? 18.688 2.258 -2.965 1 86.38 92 ASP B O 1
ATOM 1945 N N . GLU B 1 93 ? 17.922 0.324 -3.889 1 88.94 93 GLU B N 1
ATOM 1946 C CA . GLU B 1 93 ? 17.281 1.015 -5 1 88.94 93 GLU B CA 1
ATOM 1947 C C . GLU B 1 93 ? 15.82 1.345 -4.668 1 88.94 93 GLU B C 1
ATOM 1949 O O . GLU B 1 93 ? 15.008 0.444 -4.453 1 88.94 93 GLU B O 1
ATOM 1954 N N . PRO B 1 94 ? 15.562 2.627 -4.621 1 91.38 94 PRO B N 1
ATOM 1955 C CA . PRO B 1 94 ? 14.18 2.98 -4.312 1 91.38 94 PRO B CA 1
ATOM 1956 C C . PRO B 1 94 ? 13.188 2.438 -5.34 1 91.38 94 PRO B C 1
ATOM 1958 O O . PRO B 1 94 ? 13.484 2.412 -6.539 1 91.38 94 PRO B O 1
ATOM 1961 N N . ILE B 1 95 ? 12.07 2.002 -4.848 1 92.38 95 ILE B N 1
ATOM 1962 C CA . ILE B 1 95 ? 11.055 1.437 -5.73 1 92.38 95 ILE B CA 1
ATOM 1963 C C . ILE B 1 95 ? 9.664 1.837 -5.246 1 92.38 95 ILE B C 1
ATOM 1965 O O . ILE B 1 95 ? 9.43 1.939 -4.039 1 92.38 95 ILE B O 1
ATOM 1969 N N . ARG B 1 96 ? 8.867 2.137 -6.156 1 88.31 96 ARG B N 1
ATOM 1970 C CA . ARG B 1 96 ? 7.438 2.26 -5.875 1 88.31 96 ARG B CA 1
ATOM 1971 C C . ARG B 1 96 ? 6.707 0.953 -6.16 1 88.31 96 ARG B C 1
ATOM 1973 O O . ARG B 1 96 ? 6.883 0.358 -7.227 1 88.31 96 ARG B O 1
ATOM 1980 N N . VAL B 1 97 ? 5.98 0.552 -5.207 1 93.38 97 VAL B N 1
ATOM 1981 C CA . VAL B 1 97 ? 5.223 -0.688 -5.34 1 93.38 97 VAL B CA 1
ATOM 1982 C C . VAL B 1 97 ? 3.738 -0.416 -5.113 1 93.38 97 VAL B C 1
ATOM 1984 O O . VAL B 1 97 ? 3.363 0.224 -4.129 1 93.38 97 VAL B O 1
ATOM 1987 N N . THR B 1 98 ? 2.893 -0.832 -5.984 1 89.31 98 THR B N 1
ATOM 1988 C CA . THR B 1 98 ? 1.458 -0.598 -5.867 1 89.31 98 THR B CA 1
ATOM 1989 C C . THR B 1 98 ? 0.677 -1.881 -6.137 1 89.31 98 THR B C 1
ATOM 1991 O O . THR B 1 98 ? 0.969 -2.6 -7.094 1 89.31 98 THR B O 1
ATOM 1994 N N . VAL B 1 99 ? -0.272 -2.137 -5.27 1 93.12 99 VAL B N 1
ATOM 1995 C CA . VAL B 1 99 ? -1.159 -3.273 -5.492 1 93.12 99 VAL B CA 1
ATOM 1996 C C . VAL B 1 99 ? -2.346 -2.846 -6.352 1 93.12 99 VAL B C 1
ATOM 1998 O O . VAL B 1 99 ? -3.064 -1.905 -6.008 1 93.12 99 VAL B O 1
ATOM 2001 N N . GLY B 1 100 ? -2.527 -3.492 -7.465 1 87.31 100 GLY B N 1
ATOM 2002 C CA . GLY B 1 100 ? -3.605 -3.168 -8.383 1 87.31 100 GLY B CA 1
ATOM 2003 C C . GLY B 1 100 ? -4.91 -3.865 -8.039 1 87.31 100 GLY B C 1
ATOM 2004 O O . GLY B 1 100 ? -5.988 -3.373 -8.375 1 87.31 100 GLY B O 1
ATOM 2005 N N . GLY B 1 101 ? -4.82 -5.066 -7.512 1 89.25 101 GLY B N 1
ATOM 2006 C CA . GLY B 1 101 ? -6.016 -5.824 -7.172 1 89.25 101 GLY B CA 1
ATOM 2007 C C . GLY B 1 101 ? -5.711 -7.238 -6.715 1 89.25 101 GLY B C 1
ATOM 2008 O O . GLY B 1 101 ? -4.551 -7.645 -6.656 1 89.25 101 GLY B O 1
ATOM 2009 N N . ILE B 1 102 ? -6.879 -7.879 -6.324 1 93.62 102 ILE B N 1
ATOM 2010 C CA . ILE B 1 102 ? -6.777 -9.242 -5.805 1 93.62 102 ILE B CA 1
ATOM 2011 C C . ILE B 1 102 ? -7.703 -10.164 -6.594 1 93.62 102 ILE B C 1
ATOM 2013 O O . ILE B 1 102 ? -8.828 -9.789 -6.93 1 93.62 102 ILE B O 1
ATOM 2017 N N . SER B 1 103 ? -7.113 -11.344 -6.922 1 93.38 103 SER B N 1
ATOM 2018 C CA . SER B 1 103 ? -7.895 -12.328 -7.668 1 93.38 103 SER B CA 1
ATOM 2019 C C . SER B 1 103 ? -7.793 -13.711 -7.035 1 93.38 103 SER B C 1
ATOM 2021 O O . SER B 1 103 ? -6.938 -13.945 -6.18 1 93.38 103 SER B O 1
ATOM 2023 N N . GLY B 1 104 ? -8.719 -14.586 -7.438 1 93.5 104 GLY B N 1
ATOM 2024 C CA . GLY B 1 104 ? -8.734 -15.953 -6.93 1 93.5 104 GLY B CA 1
ATOM 2025 C C . GLY B 1 104 ? -7.852 -16.891 -7.73 1 93.5 104 GLY B C 1
ATOM 2026 O O . GLY B 1 104 ? -7.57 -18.016 -7.293 1 93.5 104 GLY B O 1
ATOM 2027 N N . THR B 1 105 ? -7.438 -16.438 -8.891 1 91.44 105 THR B N 1
ATOM 2028 C CA . THR B 1 105 ? -6.559 -17.25 -9.734 1 91.44 105 THR B CA 1
ATOM 2029 C C . THR B 1 105 ? -5.504 -16.375 -10.406 1 91.44 105 THR B C 1
ATOM 2031 O O . THR B 1 105 ? -5.711 -15.164 -10.586 1 91.44 105 THR B O 1
ATOM 2034 N N . VAL B 1 106 ? -4.441 -17.047 -10.766 1 91.19 106 VAL B N 1
ATOM 2035 C CA . VAL B 1 106 ? -3.379 -16.375 -11.508 1 91.19 106 VAL B CA 1
ATOM 2036 C C . VAL B 1 106 ? -3.939 -15.789 -12.797 1 91.19 106 VAL B C 1
ATOM 2038 O O . VAL B 1 106 ? -3.686 -14.625 -13.117 1 91.19 106 VAL B O 1
ATOM 2041 N N . ARG B 1 107 ? -4.691 -16.562 -13.594 1 89.88 107 ARG B N 1
ATOM 2042 C CA . ARG B 1 107 ? -5.246 -16.156 -14.883 1 89.88 107 ARG B CA 1
ATOM 2043 C C . ARG B 1 107 ? -6.129 -14.922 -14.734 1 89.88 107 ARG B C 1
ATOM 2045 O O . ARG B 1 107 ? -5.996 -13.961 -15.5 1 89.88 107 ARG B O 1
ATOM 2052 N N . ALA B 1 108 ? -6.996 -14.93 -13.797 1 89.94 108 ALA B N 1
ATOM 2053 C CA . ALA B 1 108 ? -7.883 -13.789 -13.547 1 89.94 108 ALA B CA 1
ATOM 2054 C C . ALA B 1 108 ? -7.082 -12.547 -13.18 1 89.94 108 ALA B C 1
ATOM 2056 O O . ALA B 1 108 ? -7.398 -11.438 -13.633 1 89.94 108 ALA B O 1
ATOM 2057 N N . ALA B 1 109 ? -6.074 -12.758 -12.352 1 90 109 ALA B N 1
ATOM 2058 C CA . ALA B 1 109 ? -5.238 -11.625 -11.945 1 90 109 ALA B CA 1
ATOM 2059 C C . ALA B 1 109 ? -4.512 -11.023 -13.148 1 90 109 ALA B C 1
ATOM 2061 O O . ALA B 1 109 ? -4.445 -9.797 -13.289 1 90 109 ALA B O 1
ATOM 2062 N N . GLU B 1 110 ? -3.973 -11.836 -14.016 1 88.44 110 GLU B N 1
ATOM 2063 C CA . GLU B 1 110 ? -3.25 -11.375 -15.203 1 88.44 110 GLU B CA 1
ATOM 2064 C C . GLU B 1 110 ? -4.18 -10.656 -16.172 1 88.44 110 GLU B C 1
ATOM 2066 O O . GLU B 1 110 ? -3.854 -9.57 -16.672 1 88.44 110 GLU B O 1
ATOM 2071 N N . GLU B 1 111 ? -5.277 -11.18 -16.547 1 85.88 111 GLU B N 1
ATOM 2072 C CA . GLU B 1 111 ? -6.234 -10.625 -17.5 1 85.88 111 GLU B CA 1
ATOM 2073 C C . GLU B 1 111 ? -6.766 -9.273 -17.016 1 85.88 111 GLU B C 1
ATOM 2075 O O . GLU B 1 111 ? -6.922 -8.344 -17.812 1 85.88 111 GLU B O 1
ATOM 2080 N N . LYS B 1 112 ? -6.934 -9.258 -15.773 1 83.06 112 LYS B N 1
ATOM 2081 C CA . LYS B 1 112 ? -7.586 -8.078 -15.211 1 83.06 112 LYS B CA 1
ATOM 2082 C C . LYS B 1 112 ? -6.586 -6.941 -15.008 1 83.06 112 LYS B C 1
ATOM 2084 O O . LYS B 1 112 ? -6.93 -5.77 -15.164 1 83.06 112 LYS B O 1
ATOM 2089 N N . TYR B 1 113 ? -5.375 -7.355 -14.672 1 83.56 113 TYR B N 1
ATOM 2090 C CA . TYR B 1 113 ? -4.539 -6.289 -14.141 1 83.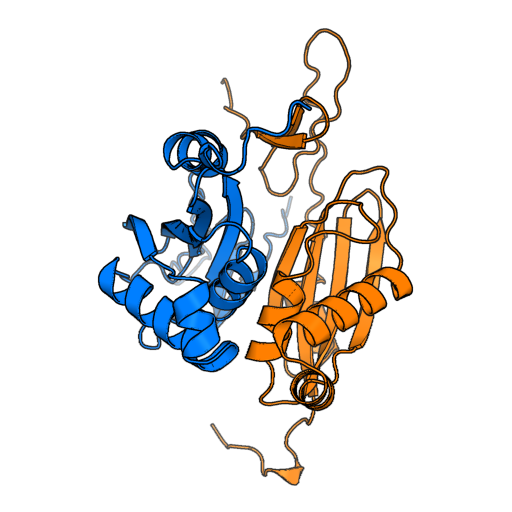56 113 TYR B CA 1
ATOM 2091 C C . TYR B 1 113 ? -3.24 -6.164 -14.922 1 83.56 113 TYR B C 1
ATOM 2093 O O . TYR B 1 113 ? -2.582 -5.125 -14.891 1 83.56 113 TYR B O 1
ATOM 2101 N N . LEU B 1 114 ? -2.887 -7.18 -15.57 1 77.75 114 LEU B N 1
ATOM 2102 C CA . LEU B 1 114 ? -1.565 -7.141 -16.188 1 77.75 114 LEU B CA 1
ATOM 2103 C C . LEU B 1 114 ? -1.678 -7.121 -17.703 1 77.75 114 LEU B C 1
ATOM 2105 O O . LEU B 1 114 ? -0.709 -6.809 -18.406 1 77.75 114 LEU B O 1
ATOM 2109 N N . GLY B 1 115 ? -2.682 -7.766 -18.438 1 65.25 115 GLY B N 1
ATOM 2110 C CA . GLY B 1 115 ? -2.869 -7.953 -19.859 1 65.25 115 GLY B CA 1
ATOM 2111 C C . GLY B 1 115 ? -3.07 -6.648 -20.609 1 65.25 115 GLY B C 1
ATOM 2112 O O . GLY B 1 115 ? -3.057 -6.629 -21.844 1 65.25 115 GLY B O 1
ATOM 2113 N N . GLY B 1 116 ? -3.699 -5.77 -20.219 1 50.88 116 GLY B N 1
ATOM 2114 C CA . GLY B 1 116 ? -3.936 -4.656 -21.125 1 50.88 116 GLY B CA 1
ATOM 2115 C C . GLY B 1 116 ? -2.66 -3.959 -21.562 1 50.88 116 GLY B C 1
ATOM 2116 O O . GLY B 1 116 ? -1.621 -4.094 -20.906 1 50.88 116 GLY B O 1
ATOM 2117 N N . PRO B 1 117 ? -2.48 -3.863 -22.969 1 37.62 117 PRO B N 1
ATOM 2118 C CA . PRO B 1 117 ? -1.262 -3.166 -23.391 1 37.62 117 PRO B CA 1
ATOM 2119 C C 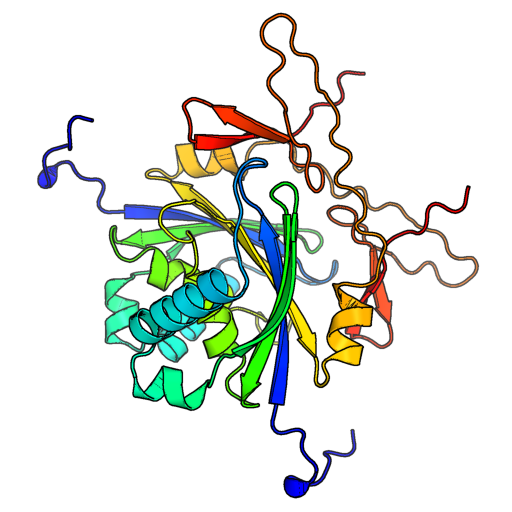. PRO B 1 117 ? -0.695 -2.262 -22.297 1 37.62 117 PRO B C 1
ATOM 2121 O O . PRO B 1 117 ? -1.454 -1.622 -21.562 1 37.62 117 PRO B O 1
ATOM 2124 N N . ALA B 1 118 ? 0.457 -2.756 -21.828 1 36.69 118 ALA B N 1
ATOM 2125 C CA . ALA B 1 118 ? 1.215 -1.781 -21.047 1 36.69 118 ALA B CA 1
ATOM 2126 C C . ALA B 1 118 ? 0.847 -0.355 -21.453 1 36.69 118 ALA B C 1
ATOM 2128 O O . ALA B 1 118 ? 1.154 0.085 -22.562 1 36.69 118 ALA B O 1
ATOM 2129 N N . GLU B 1 119 ? -0.192 -0.007 -21.469 1 30.75 119 GLU B N 1
ATOM 2130 C CA . GLU B 1 119 ? -0.231 1.394 -21.875 1 30.75 119 GLU B CA 1
ATOM 2131 C C . GLU B 1 119 ? 1.097 2.09 -21.594 1 30.75 119 GLU B C 1
ATOM 2133 O O . GLU B 1 119 ? 1.513 2.189 -20.438 1 30.75 119 GLU B O 1
ATOM 2138 N N . ALA B 1 120 ? 2.053 1.774 -22.547 1 30.38 120 ALA B N 1
ATOM 2139 C CA . ALA B 1 120 ? 3.383 2.355 -22.703 1 30.38 120 ALA B CA 1
ATOM 2140 C C . ALA B 1 120 ? 3.463 3.727 -22.031 1 30.38 120 ALA B C 1
ATOM 2142 O O . ALA B 1 120 ? 2.684 4.629 -22.359 1 30.38 120 ALA B O 1
ATOM 2143 N N . THR B 1 121 ? 3.797 3.672 -20.875 1 32.5 121 THR B N 1
ATOM 2144 C CA . THR B 1 121 ? 4.305 4.938 -20.375 1 32.5 121 THR B CA 1
ATOM 2145 C C . THR B 1 121 ? 5.055 5.699 -21.453 1 32.5 121 THR B C 1
ATOM 2147 O O . THR B 1 121 ? 6.098 5.25 -21.938 1 32.5 121 THR B O 1
ATOM 2150 N N . GLU B 1 122 ? 4.406 6.129 -22.484 1 27.16 122 GLU B N 1
ATOM 2151 C CA . GLU B 1 122 ? 5.109 6.977 -23.453 1 27.16 122 GLU B CA 1
ATOM 2152 C C . GLU B 1 122 ? 6.133 7.871 -22.75 1 27.16 122 GLU B C 1
ATOM 2154 O O . GLU B 1 122 ? 5.805 8.555 -21.781 1 27.16 122 GLU B O 1
ATOM 2159 N N . GLN B 1 123 ? 7.289 7.449 -22.828 1 28.67 123 GLN B N 1
ATOM 2160 C CA . GLN B 1 123 ? 8.461 8.281 -22.578 1 28.67 123 GLN B CA 1
ATOM 2161 C C . GLN B 1 123 ? 8.352 9.617 -23.312 1 28.67 123 GLN B C 1
ATOM 2163 O O . GLN B 1 123 ? 8.156 9.656 -24.516 1 28.67 123 GLN B O 1
ATOM 2168 N N . GLU B 1 124 ? 7.457 10.477 -22.969 1 28.36 124 GLU B N 1
ATOM 2169 C CA . GLU B 1 124 ? 7.652 11.75 -23.656 1 28.36 124 GLU B CA 1
ATOM 2170 C C . GLU B 1 124 ? 8.969 12.398 -23.25 1 28.36 124 GLU B C 1
ATOM 2172 O O . GLU B 1 124 ? 9.273 12.5 -22.062 1 28.36 124 GLU B O 1
ATOM 2177 N N . SER B 1 125 ? 9.867 12.367 -24.156 1 28.38 125 SER B N 1
ATOM 2178 C CA . SER B 1 125 ? 11.117 13.125 -24.094 1 28.38 125 SER B CA 1
ATOM 2179 C C . SER B 1 125 ? 10.859 14.609 -23.906 1 28.38 125 SER B C 1
ATOM 2181 O O . SER B 1 125 ? 10.078 15.211 -24.641 1 28.38 125 SER B O 1
ATOM 2183 N N . VAL B 1 126 ? 10.531 15.055 -22.734 1 27.33 126 VAL B N 1
ATOM 2184 C CA . VAL B 1 126 ? 10.531 16.516 -22.641 1 27.33 126 VAL B CA 1
ATOM 2185 C C . VAL B 1 126 ? 11.961 17.031 -22.719 1 27.33 126 VAL B C 1
ATOM 2187 O O . VAL B 1 126 ? 12.836 16.578 -21.969 1 27.33 126 VAL B O 1
ATOM 2190 N N . ALA B 1 127 ? 12.414 17.406 -23.938 1 27.78 127 ALA B N 1
ATOM 2191 C CA . ALA B 1 127 ? 13.68 18.094 -24.219 1 27.78 127 ALA B CA 1
ATOM 2192 C C . ALA B 1 127 ? 13.766 19.422 -23.469 1 27.78 127 ALA B C 1
ATOM 2194 O O . ALA B 1 127 ? 12.906 20.281 -23.641 1 27.78 127 ALA B O 1
ATOM 2195 N N . PHE B 1 128 ? 14.008 19.344 -22.172 1 26.08 128 PHE B N 1
ATOM 2196 C CA . PHE B 1 128 ? 14.391 20.672 -21.719 1 26.08 128 PHE B CA 1
ATOM 2197 C C . PHE B 1 128 ? 15.609 21.188 -22.469 1 26.08 128 PHE B C 1
ATOM 2199 O O . PHE B 1 128 ? 16.375 20.391 -23.031 1 26.08 128 PHE B O 1
ATOM 2206 N N . ARG B 1 129 ? 15.773 22.406 -22.766 1 28.84 129 ARG B N 1
ATOM 2207 C CA . ARG B 1 129 ? 16.906 23 -23.469 1 28.84 129 ARG B CA 1
ATOM 2208 C C . ARG B 1 129 ? 18.188 22.219 -23.203 1 28.84 129 ARG B C 1
ATOM 2210 O O . ARG B 1 129 ? 18.953 21.938 -24.125 1 28.84 129 ARG B O 1
ATOM 2217 N N . ASN B 1 130 ? 18.953 22.422 -22.172 1 30.73 130 ASN B N 1
ATOM 2218 C CA . ASN B 1 130 ? 20.297 21.844 -22.156 1 30.73 130 ASN B CA 1
ATOM 2219 C C . ASN B 1 130 ? 20.25 20.328 -22.031 1 30.73 130 ASN B C 1
ATOM 2221 O O . ASN B 1 130 ? 20.703 19.625 -22.938 1 30.73 130 ASN B O 1
ATOM 2225 N N . GLU B 1 131 ? 20.625 19.719 -20.875 1 29.41 131 GLU B N 1
ATOM 2226 C CA . GLU B 1 131 ? 20.953 18.312 -20.656 1 29.41 131 GLU B CA 1
ATOM 2227 C C . GLU B 1 131 ? 19.688 17.453 -20.688 1 29.41 131 GLU B C 1
ATOM 2229 O O . GLU B 1 131 ? 18.641 17.844 -20.172 1 29.41 131 GLU B O 1
ATOM 2234 N N . SER B 1 132 ? 19.438 16.688 -21.703 1 32.69 132 SER B N 1
ATOM 2235 C CA . SER B 1 132 ? 18.375 15.742 -22.047 1 32.69 132 SER B CA 1
ATOM 2236 C C . SER B 1 132 ? 17.969 14.914 -20.828 1 32.69 132 SER B C 1
ATOM 2238 O O . SER B 1 132 ? 18.781 14.188 -20.266 1 32.69 132 SER B O 1
ATOM 2240 N N . ARG B 1 133 ? 17.438 15.594 -19.859 1 30.91 133 ARG B N 1
ATOM 2241 C CA . ARG B 1 133 ? 17.141 14.711 -18.734 1 30.91 133 ARG B CA 1
ATOM 2242 C C . ARG B 1 133 ? 15.859 13.922 -18.984 1 30.91 133 ARG B C 1
ATOM 2244 O O . ARG B 1 133 ? 14.914 14.438 -19.578 1 30.91 133 ARG B O 1
ATOM 2251 N N . ARG B 1 134 ? 15.977 12.688 -19.172 1 29.73 134 ARG B N 1
ATOM 2252 C CA . ARG B 1 134 ? 14.93 11.719 -19.453 1 29.73 134 ARG B CA 1
ATOM 2253 C C . ARG B 1 134 ? 13.812 11.805 -18.406 1 29.73 134 ARG B C 1
ATOM 2255 O O . ARG B 1 134 ? 14.07 11.758 -17.203 1 29.73 134 ARG B O 1
ATOM 2262 N N . ALA B 1 135 ? 12.914 12.641 -18.703 1 34.62 135 ALA B N 1
ATOM 2263 C CA . ALA B 1 135 ? 11.688 12.609 -17.906 1 34.62 135 ALA B CA 1
ATOM 2264 C C . ALA B 1 135 ? 10.82 11.406 -18.266 1 34.62 135 ALA B C 1
ATOM 2266 O O . ALA B 1 135 ? 10.68 11.07 -19.453 1 34.62 135 ALA B O 1
ATOM 2267 N N . VAL B 1 136 ? 10.891 10.469 -17.5 1 30.53 136 VAL B N 1
ATOM 2268 C CA . VAL B 1 136 ? 10.039 9.312 -17.781 1 30.53 136 VAL B CA 1
ATOM 2269 C C . VAL B 1 136 ? 8.609 9.617 -17.344 1 30.53 136 VAL B C 1
ATOM 2271 O O . VAL B 1 136 ? 8.375 10.016 -16.20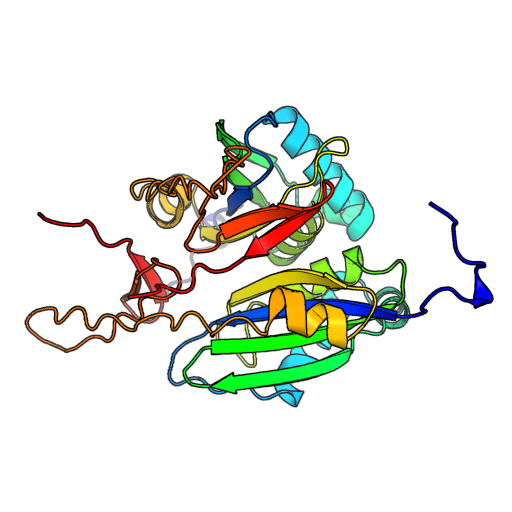3 1 30.53 136 VAL B O 1
ATOM 2274 N N . ALA B 1 137 ? 7.867 10.031 -18.281 1 36.22 137 ALA B N 1
ATOM 2275 C CA . ALA B 1 137 ? 6.434 10.211 -18.047 1 36.22 137 ALA B CA 1
ATOM 2276 C C . ALA B 1 137 ? 5.742 8.867 -17.828 1 36.22 137 ALA B C 1
ATOM 2278 O O . ALA B 1 137 ? 5.906 7.941 -18.625 1 36.22 137 ALA B O 1
ATOM 2279 N N . ARG B 1 138 ? 5.621 8.547 -16.641 1 36.56 138 ARG B N 1
ATOM 2280 C CA . ARG B 1 138 ? 4.84 7.332 -16.422 1 36.56 138 ARG B CA 1
ATOM 2281 C C . ARG B 1 138 ? 3.443 7.668 -15.914 1 36.56 138 ARG B C 1
ATOM 2283 O O . ARG B 1 138 ? 3.295 8.422 -14.945 1 36.56 138 ARG B O 1
ATOM 2290 N N . ASN B 1 139 ? 2.439 7.09 -16.375 1 39.81 139 ASN B N 1
ATOM 2291 C CA . ASN B 1 139 ? 1.03 7.277 -16.047 1 39.81 139 ASN B CA 1
ATOM 2292 C C . ASN B 1 139 ? 0.69 8.758 -15.859 1 39.81 139 ASN B C 1
ATOM 2294 O O . ASN B 1 139 ? 0.031 9.125 -14.891 1 39.81 139 ASN B O 1
ATOM 2298 N N . GLY B 1 140 ? 1.227 9.625 -16.703 1 39 140 GLY B N 1
ATOM 2299 C CA . GLY B 1 140 ? 0.95 11.047 -16.703 1 39 140 GLY B CA 1
ATOM 2300 C C . GLY B 1 140 ? 1.783 11.828 -15.703 1 39 140 GLY B C 1
ATOM 2301 O O . GLY B 1 140 ? 1.61 13.031 -15.547 1 39 140 GLY B O 1
ATOM 2302 N N . ARG B 1 141 ? 2.332 11.094 -14.906 1 36.47 141 ARG B N 1
ATOM 2303 C CA . ARG B 1 141 ? 3.221 11.773 -13.969 1 36.47 141 ARG B CA 1
ATOM 2304 C C . ARG B 1 141 ? 4.652 11.789 -14.484 1 36.47 141 ARG B C 1
ATOM 2306 O O . ARG B 1 141 ? 5.09 10.852 -15.156 1 36.47 141 ARG B O 1
ATOM 2313 N N . LEU B 1 142 ? 5.188 13.016 -14.648 1 38.56 142 LEU B N 1
ATOM 2314 C CA . LEU B 1 142 ? 6.578 13.242 -15.031 1 38.56 142 LEU B CA 1
ATOM 2315 C C . LEU B 1 142 ? 7.492 13.172 -13.812 1 38.56 142 LEU B C 1
ATOM 2317 O O . LEU B 1 142 ? 7.242 13.836 -12.805 1 38.56 142 LEU B O 1
ATOM 2321 N N . ASP B 1 143 ? 8.102 12.102 -13.648 1 40.19 143 ASP B N 1
ATOM 2322 C CA . ASP B 1 143 ? 9.102 12.047 -12.586 1 40.19 143 ASP B CA 1
ATOM 2323 C C . ASP B 1 143 ? 10.414 12.68 -13.039 1 40.19 143 ASP B C 1
ATOM 2325 O O . ASP B 1 143 ? 10.93 12.359 -14.117 1 40.19 143 ASP B O 1
ATOM 2329 N N . VAL B 1 144 ? 10.625 13.844 -12.562 1 37.88 144 VAL B N 1
ATOM 2330 C CA . VAL B 1 144 ? 11.875 14.539 -12.844 1 37.88 144 VAL B CA 1
ATOM 2331 C C . VAL B 1 144 ? 12.898 14.227 -11.75 1 37.88 144 VAL B C 1
ATOM 2333 O O . VAL B 1 144 ? 12.562 14.172 -10.57 1 37.88 144 VAL B O 1
ATOM 2336 N N . GLU B 1 145 ? 13.977 13.672 -12.055 1 37.91 145 GLU B N 1
ATOM 2337 C CA . GLU B 1 145 ? 15.102 13.445 -11.164 1 37.91 145 GLU B CA 1
ATOM 2338 C C . GLU B 1 145 ? 15.758 14.758 -10.758 1 37.91 145 GLU B C 1
ATOM 2340 O O . GLU B 1 145 ? 16.203 15.531 -11.609 1 37.91 145 GLU B O 1
ATOM 2345 N N . ILE B 1 146 ? 15.352 15.203 -9.586 1 36.78 146 ILE B N 1
ATOM 2346 C CA . ILE B 1 146 ? 16.156 16.312 -9.086 1 36.78 146 ILE B CA 1
ATOM 2347 C C . ILE B 1 146 ? 17.062 15.828 -7.957 1 36.78 146 ILE B C 1
ATOM 2349 O O . ILE B 1 146 ? 16.578 15.344 -6.934 1 36.78 146 ILE B O 1
ATOM 2353 N N . ASP B 1 147 ? 18.281 16.094 -8.023 1 40.75 147 ASP B N 1
ATOM 2354 C CA . ASP B 1 147 ? 19.359 15.836 -7.062 1 40.75 147 ASP B CA 1
ATOM 2355 C C . ASP B 1 147 ? 19.297 14.398 -6.543 1 40.75 147 ASP B C 1
ATOM 2357 O O . ASP B 1 147 ? 19.422 14.164 -5.34 1 40.75 147 ASP B O 1
ATOM 2361 N N . GLY B 1 148 ? 19.016 13.461 -7.492 1 40.03 148 GLY B N 1
ATOM 2362 C CA . GLY B 1 148 ? 19.062 12.039 -7.168 1 40.03 148 GLY B CA 1
ATOM 2363 C C . GLY B 1 148 ? 17.766 11.508 -6.605 1 40.03 148 GLY B C 1
ATOM 2364 O O . GLY B 1 148 ? 17.672 10.344 -6.219 1 40.03 148 GLY B O 1
ATOM 2365 N N . THR B 1 149 ? 16.891 12.414 -6.148 1 37 149 THR B N 1
ATOM 2366 C CA . THR B 1 149 ? 15.57 12.055 -5.652 1 37 149 THR B CA 1
ATOM 2367 C C . THR B 1 149 ? 14.508 12.289 -6.723 1 37 149 THR B C 1
ATOM 2369 O O . THR B 1 149 ? 14.578 13.273 -7.465 1 37 149 THR B O 1
ATOM 2372 N N . PHE B 1 150 ? 13.812 11.344 -7.109 1 34.69 150 PHE B N 1
ATOM 2373 C CA . PHE B 1 150 ? 12.766 11.477 -8.117 1 34.69 150 PHE B CA 1
ATOM 2374 C C . PHE B 1 150 ? 11.617 12.328 -7.598 1 34.69 150 PHE B C 1
ATOM 2376 O O . PHE B 1 150 ? 11.102 12.086 -6.504 1 34.69 150 PHE B O 1
ATOM 2383 N N . VAL B 1 151 ? 11.508 13.578 -8.07 1 35.72 151 VAL B N 1
ATOM 2384 C CA . VAL B 1 151 ? 10.344 14.422 -7.789 1 35.72 151 VAL B CA 1
ATOM 2385 C C . VAL B 1 151 ? 9.383 14.383 -8.969 1 35.72 151 VAL B C 1
ATOM 2387 O O . VAL B 1 151 ? 9.812 14.375 -10.133 1 35.72 151 VAL B O 1
ATOM 2390 N N . GLY B 1 152 ? 8.203 13.898 -8.844 1 31.14 152 GLY B N 1
ATOM 2391 C CA . GLY B 1 152 ? 7.18 13.805 -9.875 1 31.14 152 GLY B CA 1
ATOM 2392 C C . GLY B 1 152 ? 6.613 15.156 -10.281 1 31.14 152 GLY B C 1
ATOM 2393 O O . GLY B 1 152 ? 6.363 16.016 -9.43 1 31.14 152 GLY B O 1
ATOM 2394 N N . ALA B 1 153 ? 7.043 15.688 -11.469 1 32.34 153 ALA B N 1
ATOM 2395 C CA . ALA B 1 153 ? 6.438 16.906 -12 1 32.34 153 ALA B CA 1
ATOM 2396 C C . ALA B 1 153 ? 5.363 16.578 -13.031 1 32.34 153 ALA B C 1
ATOM 2398 O O . ALA B 1 153 ? 5.422 15.531 -13.688 1 32.34 153 ALA B O 1
ATOM 2399 N N . THR B 1 154 ? 4.184 17.094 -12.812 1 27.59 154 THR B N 1
ATOM 2400 C CA . THR B 1 154 ? 3.086 16.953 -13.766 1 27.59 154 THR B CA 1
ATOM 2401 C C . THR B 1 154 ? 3.236 17.953 -14.914 1 27.59 154 THR B C 1
ATOM 2403 O O . THR B 1 154 ? 3.686 19.078 -14.703 1 27.59 154 THR B O 1
ATOM 2406 N N . ARG B 1 155 ? 3.131 17.594 -16.109 1 28.02 155 ARG B N 1
ATOM 2407 C CA . ARG B 1 155 ? 3.289 18.359 -17.344 1 28.02 155 ARG B CA 1
ATOM 2408 C C . ARG B 1 155 ? 2.16 19.359 -17.5 1 28.02 155 ARG B C 1
ATOM 2410 O O . ARG B 1 155 ? 0.986 19.031 -17.344 1 28.02 155 ARG B O 1
ATOM 2417 N N . LEU B 1 156 ? 2.398 20.641 -17.203 1 25.09 156 LEU B N 1
ATOM 2418 C CA . LEU B 1 156 ? 1.475 21.688 -17.625 1 25.09 156 LEU B CA 1
ATOM 2419 C C . LEU B 1 156 ? 1.466 21.828 -19.141 1 25.09 156 LEU B C 1
ATOM 2421 O O . LEU B 1 156 ? 2.525 21.922 -19.766 1 25.09 156 LEU B O 1
ATOM 2425 N N . ASP B 1 157 ? 0.396 21.25 -19.797 1 25.36 157 ASP B N 1
ATOM 2426 C CA . ASP B 1 157 ? 0.181 21.5 -21.219 1 25.36 157 ASP B CA 1
ATOM 2427 C C . ASP B 1 157 ? 0.213 23 -21.516 1 25.36 157 ASP B C 1
ATOM 2429 O O . ASP B 1 157 ? -0.582 23.766 -20.969 1 25.36 157 ASP B O 1
ATOM 2433 N N . THR B 1 158 ? 1.314 23.578 -21.547 1 26.52 158 THR B N 1
ATOM 2434 C CA . THR B 1 158 ? 1.333 24.875 -22.203 1 26.52 158 THR B CA 1
ATOM 2435 C C . THR B 1 158 ? 0.837 24.781 -23.641 1 26.52 158 THR B C 1
ATOM 2437 O O . THR B 1 158 ? 1.444 24.078 -24.469 1 26.52 158 THR B O 1
ATOM 2440 N N . THR B 1 159 ? -0.509 24.766 -23.797 1 24.92 159 THR B N 1
ATOM 2441 C CA . THR B 1 159 ? -0.899 25.297 -25.078 1 24.92 159 THR B CA 1
ATOM 2442 C C . THR B 1 159 ? -0.427 26.75 -25.234 1 24.92 159 THR B C 1
ATOM 2444 O O . THR B 1 159 ? -0.606 27.562 -24.312 1 24.92 159 THR B O 1
#